Protein AF-A0A3B5LIJ5-F1 (afdb_monomer_lite)

Secondary structure (DSSP, 8-state):
-----B-----SS-------------------S-----TTSTT--TBTTB-SS-EEEEEEEE-S--S-TTT--STTT-PPSSEEEEEEEESSPPP-GGGTTGGGEEEEEE---SS-SS--EEEEEEETTEEEEEEE-SSSS--EEEEEEESEE--SSPPB-------SS-------------------HHHHS-----S-EE----SSS---------------HHHHHHHHHHHHHHHHHHHHHHHHHHHHHHHHHHTT--

Radius of gyration: 29.09 Å; chains: 1; bounding box: 43×43×112 Å

InterPro domains:
  IPR005052 Legume-like lectin [PF03388] (44-184)
  IPR005052 Legume-like lectin [PS51328] (1-183)
  IPR013320 Concanavalin A-like lectin/glucanase domain superfamily [SSF49899] (45-183)
  IPR051136 Intracellular Lectin and Glycoprotein Transporter [PTHR12223] (43-256)

Structure (mmCIF, N/CA/C/O backbone):
data_AF-A0A3B5LIJ5-F1
#
_entry.id   AF-A0A3B5LIJ5-F1
#
loop_
_atom_site.group_PDB
_atom_site.id
_atom_site.type_symbol
_atom_site.label_atom_id
_atom_site.label_alt_id
_atom_site.label_comp_id
_atom_site.label_asym_id
_atom_site.label_entity_id
_atom_site.label_seq_id
_atom_site.pdbx_PDB_ins_code
_atom_site.Cartn_x
_atom_site.Cartn_y
_atom_site.Cartn_z
_atom_site.occupancy
_atom_site.B_iso_or_equiv
_atom_site.auth_seq_id
_atom_site.auth_comp_id
_atom_site.auth_asym_id
_atom_site.auth_atom_id
_atom_site.pdbx_PDB_model_num
ATOM 1 N N . MET A 1 1 ? -17.021 -22.757 3.612 1.00 28.16 1 MET A N 1
ATOM 2 C CA . MET A 1 1 ? -16.094 -21.948 4.428 1.00 28.16 1 MET A CA 1
ATOM 3 C C . MET A 1 1 ? -14.684 -22.399 4.081 1.00 28.16 1 MET A C 1
ATOM 5 O O . MET A 1 1 ? -14.356 -23.516 4.452 1.00 28.16 1 MET A O 1
ATOM 9 N N . PRO A 1 2 ? -13.873 -21.650 3.318 1.00 35.59 2 PRO A N 1
ATOM 10 C CA . PRO A 1 2 ? -12.434 -21.839 3.387 1.00 35.59 2 PRO A CA 1
ATOM 11 C C . PRO A 1 2 ? -11.932 -21.069 4.613 1.00 35.59 2 PRO A C 1
ATOM 13 O O . PRO A 1 2 ? -12.185 -19.871 4.749 1.00 35.59 2 PRO A O 1
ATOM 16 N N . ASP A 1 3 ? -11.304 -21.786 5.538 1.00 35.19 3 ASP A N 1
ATOM 17 C CA . ASP A 1 3 ? -10.774 -21.262 6.794 1.00 35.19 3 ASP A CA 1
ATOM 18 C C . ASP A 1 3 ? -9.769 -20.130 6.536 1.00 35.19 3 ASP A C 1
ATOM 20 O O . ASP A 1 3 ? -8.634 -20.371 6.118 1.00 35.19 3 ASP A O 1
ATOM 24 N N . LEU A 1 4 ? -10.166 -18.879 6.801 1.00 39.69 4 LEU A N 1
ATOM 25 C CA . LEU A 1 4 ? -9.202 -17.791 6.954 1.00 39.69 4 LEU A CA 1
ATOM 26 C C . LEU A 1 4 ? -8.361 -18.093 8.193 1.00 39.69 4 LEU A C 1
ATOM 28 O O . LEU A 1 4 ? -8.839 -18.026 9.327 1.00 39.69 4 LEU A O 1
ATOM 32 N N . LYS A 1 5 ? -7.096 -18.441 7.969 1.00 42.06 5 LYS A N 1
ATOM 33 C CA . LYS A 1 5 ? -6.141 -18.666 9.044 1.00 42.06 5 LYS A CA 1
ATOM 34 C C . LYS A 1 5 ? -5.539 -17.318 9.457 1.00 42.06 5 LYS A C 1
ATOM 36 O O . LYS A 1 5 ? -5.031 -16.560 8.633 1.00 42.06 5 LYS A O 1
ATOM 41 N N . TYR A 1 6 ? -5.584 -17.012 10.750 1.00 40.59 6 TYR A N 1
ATOM 42 C CA . TYR A 1 6 ? -4.950 -15.821 11.318 1.00 40.59 6 TYR A CA 1
ATOM 43 C C . TYR A 1 6 ? -3.539 -16.174 11.780 1.00 40.59 6 TYR A C 1
ATOM 45 O O . TYR A 1 6 ? -3.347 -17.174 12.473 1.00 40.59 6 TYR A O 1
ATOM 53 N N . LYS A 1 7 ? -2.545 -15.352 11.435 1.00 40.00 7 LYS A N 1
ATOM 54 C CA . LYS A 1 7 ? -1.188 -15.496 11.967 1.00 40.00 7 LYS A CA 1
ATOM 55 C C . LYS A 1 7 ? -0.681 -14.124 12.374 1.00 40.00 7 LYS A C 1
ATOM 57 O O . LYS A 1 7 ? -0.483 -13.250 11.537 1.00 40.00 7 LYS A O 1
ATOM 62 N N . TYR A 1 8 ? -0.464 -13.939 13.672 1.00 36.28 8 TYR A N 1
ATOM 63 C CA . TYR A 1 8 ? 0.309 -12.802 14.150 1.00 36.28 8 TYR A CA 1
ATOM 64 C C . TYR A 1 8 ? 1.751 -13.017 13.692 1.00 36.28 8 TYR A C 1
ATOM 66 O O . TYR A 1 8 ? 2.421 -13.947 14.146 1.00 36.28 8 TYR A O 1
ATOM 74 N N . ALA A 1 9 ? 2.212 -12.202 12.744 1.00 40.69 9 ALA A N 1
ATOM 75 C CA . ALA A 1 9 ? 3.616 -12.171 12.380 1.00 40.69 9 ALA A CA 1
ATOM 76 C C . ALA A 1 9 ? 4.373 -11.591 13.579 1.00 40.69 9 ALA A C 1
ATOM 78 O O . ALA A 1 9 ? 4.300 -10.400 13.873 1.00 40.69 9 ALA A O 1
ATOM 79 N N . HIS A 1 10 ? 5.045 -12.457 14.335 1.00 37.38 10 HIS A N 1
ATOM 80 C CA . HIS A 1 10 ? 5.994 -12.000 15.336 1.00 37.38 10 HIS A CA 1
ATOM 81 C C . HIS A 1 10 ? 7.080 -11.201 14.613 1.00 37.38 10 HIS A C 1
ATOM 83 O O . HIS A 1 10 ? 7.741 -11.736 13.725 1.00 37.38 10 HIS A O 1
ATOM 89 N N . SER A 1 11 ? 7.243 -9.931 15.001 1.00 38.03 11 SER A N 1
ATOM 90 C CA . SER A 1 11 ? 8.401 -9.122 14.619 1.00 38.03 11 SER A CA 1
ATOM 91 C C . SER A 1 11 ? 9.663 -9.943 14.853 1.00 38.03 11 SER A C 1
ATOM 93 O O . SER A 1 11 ? 9.813 -10.586 15.902 1.00 38.03 11 SER A O 1
ATOM 95 N N . CYS A 1 12 ? 10.556 -9.951 13.871 1.00 42.72 12 CYS A N 1
ATOM 96 C CA . CYS A 1 12 ? 11.843 -10.598 14.013 1.00 42.72 12 CYS A CA 1
ATOM 97 C C . CYS A 1 12 ? 12.716 -9.780 14.978 1.00 42.72 12 CYS A C 1
ATOM 99 O O . CYS A 1 12 ? 13.496 -8.925 14.576 1.00 42.72 12 CYS A O 1
ATOM 101 N N . GLY A 1 13 ? 12.493 -9.976 16.280 1.00 34.34 13 GLY A N 1
ATOM 102 C CA . GLY A 1 13 ? 13.091 -9.184 17.353 1.00 34.34 13 GLY A CA 1
ATOM 103 C C . GLY A 1 13 ? 12.104 -8.921 18.491 1.00 34.34 13 GLY A C 1
ATOM 104 O O . GLY A 1 13 ? 11.290 -8.006 18.450 1.00 34.34 13 GLY A O 1
ATOM 105 N N . SER A 1 14 ? 12.179 -9.720 19.555 1.00 30.55 14 SER A N 1
ATOM 106 C CA . SER A 1 14 ? 11.336 -9.560 20.744 1.00 30.55 14 SER A CA 1
ATOM 107 C C . SER A 1 14 ? 11.759 -8.348 21.588 1.00 30.55 14 SER A C 1
ATOM 109 O O . SER A 1 14 ? 12.759 -8.414 22.305 1.00 30.55 14 SER A O 1
ATOM 111 N N . ARG A 1 15 ? 10.937 -7.290 21.638 1.00 31.78 15 ARG A N 1
ATOM 112 C CA . ARG A 1 15 ? 10.828 -6.419 22.826 1.00 31.78 15 ARG A CA 1
ATOM 113 C C . ARG A 1 15 ? 9.358 -6.218 23.206 1.00 31.78 15 ARG A C 1
ATOM 115 O O . ARG A 1 15 ? 8.512 -5.940 22.368 1.00 31.78 15 ARG A O 1
ATOM 122 N N . ARG A 1 16 ? 9.067 -6.421 24.498 1.00 27.58 16 ARG A N 1
ATOM 123 C CA . ARG A 1 16 ? 7.728 -6.377 25.119 1.00 27.58 16 ARG A CA 1
ATOM 124 C C . ARG A 1 16 ? 6.997 -5.068 24.802 1.00 27.58 16 ARG A C 1
ATOM 126 O O . ARG A 1 16 ? 7.449 -4.004 25.217 1.00 27.58 16 ARG A O 1
ATOM 133 N N . ILE A 1 17 ? 5.820 -5.192 24.194 1.00 31.44 17 ILE A N 1
ATOM 134 C CA . ILE A 1 17 ? 4.851 -4.112 23.989 1.00 31.44 17 ILE A CA 1
ATOM 135 C C . ILE A 1 17 ? 4.348 -3.639 25.365 1.00 31.44 17 ILE A C 1
ATOM 137 O O . ILE A 1 17 ? 3.747 -4.409 26.119 1.00 31.44 17 ILE A O 1
ATOM 141 N N . LYS A 1 18 ? 4.620 -2.379 25.719 1.00 25.30 18 LYS A N 1
ATOM 142 C CA . LYS A 1 18 ? 3.993 -1.672 26.847 1.00 25.30 18 LYS A CA 1
ATOM 143 C C . LYS A 1 18 ? 3.060 -0.609 26.266 1.00 25.30 18 LYS A C 1
ATOM 145 O O . LYS A 1 18 ? 3.469 0.131 25.384 1.00 25.30 18 LYS A O 1
ATOM 150 N N . LYS A 1 19 ? 1.819 -0.575 26.769 1.00 27.75 19 LYS A N 1
ATOM 151 C CA . LYS A 1 19 ? 0.740 0.365 26.406 1.00 27.75 19 LYS A CA 1
ATOM 152 C C . LYS A 1 19 ? 1.256 1.804 26.235 1.00 27.75 19 LYS A C 1
ATOM 154 O O . LYS A 1 19 ? 1.922 2.266 27.158 1.00 27.75 19 LYS A O 1
ATOM 159 N N . VAL A 1 20 ? 0.844 2.492 25.156 1.00 29.58 20 VAL A N 1
ATOM 160 C CA . VAL A 1 20 ? 0.312 3.883 25.087 1.00 29.58 20 VAL A CA 1
ATOM 161 C C . VAL A 1 20 ? 0.386 4.436 23.637 1.00 29.58 20 VAL A C 1
ATOM 163 O O . VAL A 1 20 ? 1.474 4.598 23.101 1.00 29.58 20 VAL A O 1
ATOM 166 N N . LYS A 1 21 ? -0.806 4.757 23.091 1.00 27.34 21 LYS A N 1
ATOM 167 C CA . LYS A 1 21 ? -1.219 5.611 21.943 1.00 27.34 21 LYS A CA 1
ATOM 168 C C . LYS A 1 21 ? -0.176 5.980 20.858 1.00 27.34 21 LYS A C 1
ATOM 170 O O . LYS A 1 21 ? 0.552 6.950 21.043 1.00 27.34 21 LYS A O 1
ATOM 175 N N . ASN A 1 22 ? -0.226 5.334 19.685 1.00 26.28 22 ASN A N 1
ATOM 176 C CA . ASN A 1 22 ? -0.942 5.742 18.448 1.00 26.28 22 ASN A CA 1
ATOM 177 C C . ASN A 1 22 ? -0.218 5.314 17.139 1.00 26.28 22 ASN A C 1
ATOM 179 O O . ASN A 1 22 ? 0.862 5.805 16.835 1.00 26.28 22 ASN A O 1
ATOM 183 N N . VAL A 1 23 ? -0.970 4.540 16.333 1.00 36.38 23 VAL A N 1
ATOM 184 C CA . VAL A 1 23 ? -0.936 4.243 14.873 1.00 36.38 23 VAL A CA 1
ATOM 185 C C . VAL A 1 23 ? -0.103 3.068 14.338 1.00 36.38 23 VAL A C 1
ATOM 187 O O . VAL A 1 23 ? 0.963 2.735 14.820 1.00 36.38 23 VAL A O 1
ATOM 190 N N . GLN A 1 24 ? -0.726 2.405 13.358 1.00 32.88 24 GLN A N 1
ATOM 191 C CA . GLN A 1 24 ? -0.674 1.028 12.877 1.00 32.88 24 GLN A CA 1
ATOM 192 C C . GLN A 1 24 ? 0.310 0.805 11.726 1.00 32.88 24 GLN A C 1
ATOM 194 O O . GLN A 1 24 ? 0.403 1.627 10.820 1.00 32.88 24 GLN A O 1
ATOM 199 N N . PHE A 1 25 ? 0.890 -0.394 11.667 1.00 40.72 25 PHE A N 1
ATOM 200 C CA . PHE A 1 25 ? 1.284 -1.015 10.403 1.00 40.72 25 PHE A CA 1
ATOM 201 C C . PHE A 1 25 ? 0.554 -2.353 10.262 1.00 40.72 25 PHE A C 1
ATOM 203 O O . PHE A 1 25 ? 0.446 -3.112 11.223 1.00 40.72 25 PHE A O 1
ATOM 210 N N . VAL A 1 26 ? 0.046 -2.640 9.060 1.00 39.88 26 VAL A N 1
ATOM 211 C CA . VAL A 1 26 ? -0.566 -3.921 8.693 1.00 39.88 26 VAL A CA 1
ATOM 212 C C . VAL A 1 26 ? -0.095 -4.297 7.284 1.00 39.88 26 VAL A C 1
ATOM 214 O O . VAL A 1 26 ? -0.741 -3.948 6.301 1.00 39.88 26 VAL A O 1
ATOM 217 N N . SER A 1 27 ? 1.003 -5.049 7.162 1.00 40.94 27 SER A N 1
ATOM 218 C CA . SER A 1 27 ? 1.232 -5.829 5.943 1.00 40.94 27 SER A CA 1
ATOM 219 C C . SER A 1 27 ? 0.224 -6.969 5.971 1.00 40.94 27 SER A C 1
ATOM 221 O O . SER A 1 27 ? 0.461 -7.981 6.631 1.00 40.94 27 SER A O 1
ATOM 223 N N . LEU A 1 28 ? -0.903 -6.815 5.266 1.00 43.38 28 LEU A N 1
ATOM 224 C CA . LEU A 1 28 ? -1.824 -7.918 4.972 1.00 43.38 28 LEU A CA 1
ATOM 225 C C . LEU A 1 28 ? -1.177 -8.887 3.972 1.00 43.38 28 LEU A C 1
ATOM 227 O O . LEU A 1 28 ? -1.745 -9.159 2.920 1.00 43.38 28 LEU A O 1
ATOM 231 N N . SER A 1 29 ? 0.019 -9.390 4.295 1.00 39.75 29 SER A N 1
ATOM 232 C CA . SER A 1 29 ? 0.743 -10.326 3.454 1.00 39.75 29 SER A CA 1
ATOM 233 C C . SER A 1 29 ? -0.018 -11.628 3.415 1.00 39.75 29 SER A C 1
ATOM 235 O O . SER A 1 29 ? -0.038 -12.429 4.351 1.00 39.75 29 SER A O 1
ATOM 237 N N . ALA A 1 30 ? -0.655 -11.796 2.279 1.00 42.00 30 ALA A N 1
ATOM 238 C CA . ALA A 1 30 ? -1.432 -12.938 1.929 1.00 42.00 30 ALA A CA 1
ATOM 239 C C . ALA A 1 30 ? -0.450 -14.064 1.523 1.00 42.00 30 ALA A C 1
ATOM 241 O O . ALA A 1 30 ? -0.300 -14.364 0.351 1.00 42.00 30 ALA A O 1
ATOM 242 N N . ALA A 1 31 ? 0.319 -14.594 2.482 1.00 40.06 31 ALA A N 1
ATOM 243 C CA . ALA A 1 31 ? 1.444 -15.493 2.211 1.00 40.06 31 ALA A CA 1
ATOM 244 C C . ALA A 1 31 ? 1.002 -16.958 2.097 1.00 40.06 31 ALA A C 1
ATOM 246 O O . ALA A 1 31 ? 0.347 -17.482 2.997 1.00 40.06 31 ALA A O 1
ATOM 247 N N . ALA A 1 32 ? 1.393 -17.639 1.017 1.00 33.50 32 ALA A N 1
ATOM 248 C CA . ALA A 1 32 ? 1.237 -19.087 0.890 1.00 33.50 32 ALA A CA 1
ATOM 249 C C . ALA A 1 32 ? 2.230 -19.832 1.809 1.00 33.50 32 ALA A C 1
ATOM 251 O O . ALA A 1 32 ? 3.390 -19.442 1.950 1.00 33.50 32 ALA A O 1
ATOM 252 N N . GLU A 1 33 ? 1.771 -20.908 2.452 1.00 40.28 33 GLU A N 1
ATOM 253 C CA . GLU A 1 33 ? 2.598 -21.810 3.263 1.00 40.28 33 GLU A CA 1
ATOM 254 C C . GLU A 1 33 ? 3.704 -22.456 2.415 1.00 40.28 33 GLU A C 1
ATOM 256 O O . GLU A 1 33 ? 3.410 -23.300 1.580 1.00 40.28 33 GLU A O 1
ATOM 261 N N . ASN A 1 34 ? 4.969 -22.108 2.673 1.00 32.59 34 ASN A N 1
ATOM 262 C CA . ASN A 1 34 ? 6.125 -23.006 2.534 1.00 32.59 34 ASN A CA 1
ATOM 263 C C . ASN A 1 34 ? 7.312 -22.449 3.339 1.00 32.59 34 ASN A C 1
ATOM 265 O O . ASN A 1 34 ? 8.273 -21.911 2.800 1.00 32.59 34 ASN A O 1
ATOM 269 N N . PHE A 1 35 ? 7.237 -22.564 4.669 1.00 43.56 35 PHE A N 1
ATOM 270 C CA . PHE A 1 35 ? 8.284 -22.092 5.581 1.00 43.56 35 PHE A CA 1
ATOM 271 C C . PHE A 1 35 ? 8.973 -23.259 6.286 1.00 43.56 35 PHE A C 1
ATOM 273 O O . PHE A 1 35 ? 8.634 -23.605 7.413 1.00 43.56 35 PHE A O 1
ATOM 280 N N . HIS A 1 36 ? 9.963 -23.849 5.617 1.00 33.91 36 HIS A N 1
ATOM 281 C CA . HIS A 1 36 ? 11.027 -24.626 6.258 1.00 33.91 36 HIS A CA 1
ATOM 282 C C . HIS A 1 36 ? 12.360 -23.915 6.012 1.00 33.91 36 HIS A C 1
ATOM 284 O O . HIS A 1 36 ? 13.196 -24.377 5.243 1.00 33.91 36 HIS A O 1
ATOM 290 N N . LEU A 1 37 ? 12.550 -22.759 6.651 1.00 37.47 37 LEU A N 1
ATOM 291 C CA . LEU A 1 37 ? 13.869 -22.142 6.764 1.00 37.47 37 LEU A CA 1
ATOM 292 C C . LEU A 1 37 ? 14.334 -22.268 8.220 1.00 37.47 37 LEU A C 1
ATOM 294 O O . LEU A 1 37 ? 13.565 -21.949 9.131 1.00 37.47 37 LEU A O 1
ATOM 298 N N . PRO A 1 38 ? 15.551 -22.784 8.468 1.00 31.73 38 PRO A N 1
ATOM 299 C CA . PRO A 1 38 ? 16.037 -23.007 9.819 1.00 31.73 38 PRO A CA 1
ATOM 300 C C . PRO A 1 38 ? 16.130 -21.685 10.588 1.00 31.73 38 PRO A C 1
ATOM 302 O O . PRO A 1 38 ? 16.524 -20.654 10.044 1.00 31.73 38 PRO A O 1
ATOM 305 N N . LEU A 1 39 ? 15.803 -21.762 11.882 1.00 36.03 39 LEU A N 1
ATOM 306 C CA . LEU A 1 39 ? 15.664 -20.679 12.872 1.00 36.03 39 LEU A CA 1
ATOM 307 C C . LEU A 1 39 ? 16.846 -19.680 12.947 1.00 36.03 39 LEU A C 1
ATOM 309 O O . LEU A 1 39 ? 16.738 -18.649 13.600 1.00 36.03 39 LEU A O 1
ATOM 313 N N . TRP A 1 40 ? 17.965 -19.978 12.286 1.00 29.67 40 TRP A N 1
ATOM 314 C CA . TRP A 1 40 ? 19.208 -19.207 12.292 1.00 29.67 40 TRP A CA 1
ATOM 315 C C . TRP A 1 40 ? 19.322 -18.181 11.146 1.00 29.67 40 TRP A C 1
ATOM 317 O O . TRP A 1 40 ? 20.171 -17.300 11.227 1.00 29.67 40 TRP A O 1
ATOM 327 N N . PHE A 1 41 ? 18.469 -18.242 10.111 1.00 35.19 41 PHE A N 1
ATOM 328 C CA . PHE A 1 41 ? 18.517 -17.320 8.955 1.00 35.19 41 PHE A CA 1
ATOM 329 C C . PHE A 1 41 ? 17.515 -16.160 9.001 1.00 35.19 41 PHE A C 1
ATOM 331 O O . PHE A 1 41 ? 17.550 -15.284 8.143 1.00 35.19 41 PHE A O 1
ATOM 338 N N . LEU A 1 42 ? 16.643 -16.098 10.008 1.00 39.72 42 LEU A N 1
ATOM 339 C CA . LEU A 1 42 ? 15.627 -15.044 10.114 1.00 39.72 42 LEU A CA 1
ATOM 340 C C . LEU A 1 42 ? 16.189 -13.682 10.575 1.00 39.72 42 LEU A C 1
ATOM 342 O O . LEU A 1 42 ? 15.425 -12.770 10.849 1.00 39.72 42 LEU A O 1
ATOM 346 N N . ALA A 1 43 ? 17.509 -13.492 10.648 1.00 42.19 43 ALA A N 1
ATOM 347 C CA . ALA A 1 43 ? 18.119 -12.290 11.226 1.00 42.19 43 ALA A CA 1
ATOM 348 C C . ALA A 1 43 ? 17.900 -10.982 10.427 1.00 42.19 43 ALA A C 1
ATOM 350 O O . ALA A 1 43 ? 18.295 -9.917 10.901 1.00 42.19 43 ALA A O 1
ATOM 351 N N . HIS A 1 44 ? 17.281 -11.022 9.242 1.00 55.03 44 HIS A N 1
ATOM 352 C CA . HIS A 1 44 ? 16.976 -9.819 8.464 1.00 55.03 44 HIS A CA 1
ATOM 353 C C . HIS A 1 44 ? 15.570 -9.882 7.857 1.00 55.03 44 HIS A C 1
ATOM 355 O O . HIS A 1 44 ? 15.321 -10.604 6.894 1.00 55.03 44 HIS A O 1
ATOM 361 N N . CYS A 1 45 ? 14.654 -9.091 8.416 1.00 67.81 45 CYS A N 1
ATOM 362 C CA . CYS A 1 45 ? 13.321 -8.840 7.872 1.00 67.81 45 CYS A CA 1
ATOM 363 C C . CYS A 1 45 ? 13.261 -7.387 7.370 1.00 67.81 45 CYS A C 1
ATOM 365 O O . CYS A 1 45 ? 12.803 -6.510 8.107 1.00 67.81 45 CYS A O 1
ATOM 367 N N . PRO A 1 46 ? 13.780 -7.110 6.157 1.00 71.31 46 PRO A N 1
ATOM 368 C CA . PRO A 1 46 ? 14.034 -5.748 5.689 1.00 71.31 46 PRO A CA 1
ATOM 369 C C . PRO A 1 46 ? 12.756 -4.981 5.327 1.00 71.31 46 PRO A C 1
ATOM 371 O O . PRO A 1 46 ? 12.805 -3.771 5.146 1.00 71.31 46 PRO A O 1
ATOM 374 N N . VAL A 1 47 ? 11.607 -5.657 5.225 1.00 72.12 47 VAL A N 1
ATOM 375 C CA . VAL A 1 47 ? 10.344 -5.043 4.799 1.00 72.12 47 VAL A CA 1
ATOM 376 C C . VAL A 1 47 ? 9.435 -4.881 6.006 1.00 72.12 47 VAL A C 1
ATOM 378 O O . VAL A 1 47 ? 8.627 -5.758 6.305 1.00 72.12 47 VAL A O 1
ATOM 381 N N . PHE A 1 48 ? 9.592 -3.780 6.742 1.00 75.00 48 PHE A N 1
ATOM 382 C CA . PHE A 1 48 ? 8.758 -3.459 7.909 1.00 75.00 48 PHE A CA 1
ATOM 383 C C . PHE A 1 48 ? 8.610 -4.616 8.917 1.00 75.00 48 PHE A C 1
ATOM 385 O O . PHE A 1 48 ? 7.527 -4.874 9.451 1.00 75.00 48 PHE A O 1
ATOM 392 N N . GLY A 1 49 ? 9.693 -5.360 9.163 1.00 69.62 49 GLY A N 1
ATOM 393 C CA . GLY A 1 49 ? 9.695 -6.481 10.106 1.00 69.62 49 GLY A CA 1
ATOM 394 C C . GLY A 1 49 ? 9.101 -7.774 9.539 1.00 69.62 49 GLY A C 1
ATOM 395 O O . GLY A 1 49 ? 8.900 -8.723 10.293 1.00 69.62 49 GLY A O 1
ATOM 396 N N . ASN A 1 50 ? 8.863 -7.823 8.226 1.00 73.56 50 ASN A N 1
ATOM 397 C CA . ASN A 1 50 ? 8.522 -9.011 7.452 1.00 73.56 50 ASN A CA 1
ATOM 398 C C . ASN A 1 50 ? 9.634 -9.349 6.433 1.00 73.56 50 ASN A C 1
ATOM 400 O O . ASN A 1 50 ? 10.562 -8.568 6.190 1.00 73.56 50 ASN A O 1
ATOM 404 N N . MET A 1 51 ? 9.563 -10.546 5.855 1.00 76.44 51 MET A N 1
ATOM 405 C CA . MET A 1 51 ? 10.462 -10.982 4.789 1.00 76.44 51 MET A CA 1
ATOM 406 C C . MET A 1 51 ? 10.222 -10.205 3.493 1.00 76.44 51 MET A C 1
ATOM 408 O O . MET A 1 51 ? 9.097 -9.805 3.186 1.00 76.44 51 MET A O 1
ATOM 412 N N . ASN A 1 52 ? 11.289 -10.035 2.716 1.00 80.12 52 ASN A N 1
ATOM 413 C CA . ASN A 1 52 ? 11.165 -9.580 1.337 1.00 80.12 52 ASN A CA 1
ATOM 414 C C . ASN A 1 52 ? 10.670 -10.724 0.437 1.00 80.12 52 ASN A C 1
ATOM 416 O O . ASN A 1 52 ? 10.658 -11.875 0.871 1.00 80.12 52 ASN A O 1
ATOM 420 N N . GLN A 1 53 ? 10.287 -10.416 -0.805 1.00 84.44 53 GLN A N 1
ATOM 421 C CA . GLN A 1 53 ? 9.833 -11.417 -1.781 1.00 84.44 53 GLN A CA 1
ATOM 422 C C . GLN A 1 53 ? 8.654 -12.254 -1.273 1.00 84.44 53 GLN A C 1
ATOM 424 O O . GLN A 1 53 ? 8.586 -13.469 -1.452 1.00 84.44 53 GLN A O 1
ATOM 429 N N . PHE A 1 54 ? 7.705 -11.596 -0.610 1.00 80.81 54 PHE A N 1
ATOM 430 C CA . PHE A 1 54 ? 6.474 -12.250 -0.197 1.00 80.81 54 PHE A CA 1
ATOM 431 C C . PHE A 1 54 ? 5.604 -12.584 -1.419 1.00 80.81 54 PHE A C 1
ATOM 433 O O . PHE A 1 54 ? 5.685 -11.953 -2.476 1.00 80.81 54 PHE A O 1
ATOM 440 N N . VAL A 1 55 ? 4.745 -13.583 -1.257 1.00 81.69 55 VAL A N 1
ATOM 441 C CA . VAL A 1 55 ? 3.631 -13.863 -2.167 1.00 81.69 55 VAL A CA 1
ATOM 442 C C . VAL A 1 55 ? 2.386 -13.286 -1.501 1.00 81.69 55 VAL A C 1
ATOM 444 O O . VAL A 1 55 ? 2.215 -13.503 -0.308 1.00 81.69 55 VAL A O 1
ATOM 447 N N . GLY A 1 56 ? 1.566 -12.512 -2.209 1.00 84.31 56 GLY A N 1
ATOM 448 C CA . GLY A 1 56 ? 0.349 -11.900 -1.672 1.00 84.31 56 GLY A CA 1
ATOM 449 C C . GLY A 1 56 ? 0.286 -10.387 -1.850 1.00 84.31 56 GLY A C 1
ATOM 450 O O . GLY A 1 56 ? 1.026 -9.805 -2.635 1.00 84.31 56 GLY A O 1
ATOM 451 N N . LEU A 1 57 ? -0.616 -9.735 -1.120 1.00 85.94 57 LEU A N 1
ATOM 452 C CA . LEU A 1 57 ? -0.786 -8.282 -1.146 1.00 85.94 57 LEU A CA 1
ATOM 453 C C . LEU A 1 57 ? -0.019 -7.629 0.014 1.00 85.94 57 LEU A C 1
ATOM 455 O O . LEU A 1 57 ? -0.036 -8.132 1.126 1.00 85.94 57 LEU A O 1
ATOM 459 N N . GLY A 1 58 ? 0.653 -6.512 -0.219 1.00 87.06 58 GLY A N 1
ATOM 460 C CA . GLY A 1 58 ? 1.292 -5.697 0.810 1.00 87.06 58 GLY A CA 1
ATOM 461 C C . GLY A 1 58 ? 0.611 -4.340 0.886 1.00 87.06 58 GLY A C 1
ATOM 462 O O . GLY A 1 58 ? 0.408 -3.703 -0.143 1.00 87.06 58 GLY A O 1
ATOM 463 N N . LEU A 1 59 ? 0.263 -3.903 2.096 1.00 88.75 59 LEU A N 1
ATOM 464 C CA . LEU A 1 59 ? -0.093 -2.516 2.370 1.00 88.75 59 LEU A CA 1
ATOM 465 C C . LEU A 1 59 ? 0.983 -1.932 3.273 1.00 88.75 59 LEU A C 1
ATOM 467 O O . LEU A 1 59 ? 1.303 -2.516 4.311 1.00 88.75 59 LEU A O 1
ATOM 471 N N . PHE A 1 60 ? 1.540 -0.801 2.866 1.00 89.12 60 PHE A N 1
ATOM 472 C CA . PHE A 1 60 ? 2.620 -0.136 3.576 1.00 89.12 60 PHE A CA 1
ATOM 473 C C . PHE A 1 60 ? 2.155 1.239 4.017 1.00 89.12 60 PHE A C 1
ATOM 475 O O . PHE A 1 60 ? 1.573 1.976 3.232 1.00 89.12 60 PHE A O 1
ATOM 482 N N . VAL A 1 61 ? 2.396 1.567 5.282 1.00 89.31 61 VAL A N 1
ATOM 483 C CA . VAL A 1 61 ? 2.235 2.918 5.822 1.00 89.31 61 VAL A CA 1
ATOM 484 C C . VAL A 1 61 ? 3.638 3.399 6.132 1.00 89.31 61 VAL A C 1
ATOM 486 O O . VAL A 1 61 ? 4.203 3.033 7.160 1.00 89.31 61 VAL A O 1
ATOM 489 N N . ASP A 1 62 ? 4.209 4.155 5.209 1.00 88.38 62 ASP A N 1
ATOM 490 C CA . ASP A 1 62 ? 5.564 4.659 5.321 1.00 88.38 62 ASP A CA 1
ATOM 491 C C . ASP A 1 62 ? 5.557 6.059 5.932 1.00 88.38 62 ASP A C 1
ATOM 493 O O . ASP A 1 62 ? 4.883 6.971 5.451 1.00 88.38 62 ASP A O 1
ATOM 497 N N . THR A 1 63 ? 6.269 6.238 7.036 1.00 84.75 63 THR A N 1
ATOM 498 C CA . THR A 1 63 ? 6.318 7.503 7.775 1.00 84.75 63 THR A CA 1
ATOM 499 C C . THR A 1 63 ? 7.594 8.287 7.509 1.00 84.75 63 THR A C 1
ATOM 501 O O . THR A 1 63 ? 7.664 9.455 7.907 1.00 84.75 63 THR A O 1
ATOM 504 N N . TYR A 1 64 ? 8.578 7.688 6.836 1.00 83.19 64 TYR A N 1
ATOM 505 C CA . TYR A 1 64 ? 9.893 8.275 6.653 1.00 83.19 64 TYR A CA 1
ATOM 506 C C . TYR A 1 64 ? 10.294 8.265 5.175 1.00 83.19 64 TYR A C 1
ATOM 508 O O . TYR A 1 64 ? 10.296 7.210 4.566 1.00 83.19 64 TYR A O 1
ATOM 516 N N . PRO A 1 65 ? 10.651 9.417 4.583 1.00 84.69 65 PRO A N 1
ATOM 517 C CA . PRO A 1 65 ? 11.184 9.435 3.229 1.00 84.69 65 PRO A CA 1
ATOM 518 C C . PRO A 1 65 ? 12.623 8.908 3.231 1.00 84.69 65 PRO A C 1
ATOM 520 O O . PRO A 1 65 ? 13.527 9.616 3.683 1.00 84.69 65 PRO A O 1
ATOM 523 N N . ASN A 1 66 ? 12.843 7.698 2.719 1.00 81.19 66 ASN A N 1
ATOM 524 C CA . ASN A 1 66 ? 14.185 7.155 2.519 1.00 81.19 66 ASN A CA 1
ATOM 525 C C . ASN A 1 66 ? 14.827 7.673 1.224 1.00 81.19 66 ASN A C 1
ATOM 527 O O . ASN A 1 66 ? 16.043 7.867 1.185 1.00 81.19 66 ASN A O 1
ATOM 531 N N . ALA A 1 67 ? 14.033 7.939 0.182 1.00 77.25 67 ALA A N 1
ATOM 532 C CA . ALA A 1 67 ? 14.564 8.420 -1.086 1.00 77.25 67 ALA A CA 1
ATOM 533 C C . ALA A 1 67 ? 15.127 9.851 -0.983 1.00 77.25 67 ALA A C 1
ATOM 535 O O . ALA A 1 67 ? 14.449 10.794 -0.556 1.00 77.25 67 ALA A O 1
ATOM 536 N N . ASP A 1 68 ? 16.357 10.046 -1.467 1.00 65.69 68 ASP A N 1
ATOM 537 C CA . ASP A 1 68 ? 16.939 11.378 -1.611 1.00 65.69 68 ASP A CA 1
ATOM 538 C C . ASP A 1 68 ? 16.108 12.232 -2.582 1.00 65.69 68 ASP A C 1
ATOM 540 O O . ASP A 1 68 ? 15.904 11.887 -3.751 1.00 65.69 68 ASP A O 1
ATOM 544 N N . LYS A 1 69 ? 15.711 13.431 -2.131 1.00 60.69 69 LYS A N 1
ATOM 545 C CA . LYS A 1 69 ? 14.958 14.424 -2.930 1.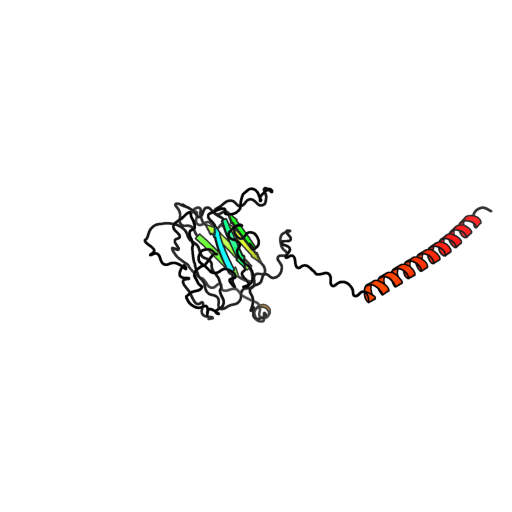00 60.69 69 LYS A CA 1
ATOM 546 C C . LYS A 1 69 ? 15.667 14.856 -4.224 1.00 60.69 69 LYS A C 1
ATOM 548 O O . LYS A 1 69 ? 15.090 15.584 -5.026 1.00 60.69 69 LYS A O 1
ATOM 553 N N . THR A 1 70 ? 16.923 14.459 -4.417 1.00 51.50 70 THR A N 1
ATOM 554 C CA . THR A 1 70 ? 17.751 14.780 -5.585 1.00 51.50 70 THR A CA 1
ATOM 555 C C . THR A 1 70 ? 17.328 14.012 -6.839 1.00 51.50 70 THR A C 1
ATOM 557 O O . THR A 1 70 ? 17.522 14.523 -7.941 1.00 51.50 70 THR A O 1
ATOM 560 N N . HIS A 1 71 ? 16.710 12.833 -6.699 1.00 51.16 71 HIS A N 1
ATOM 561 C CA . HIS A 1 71 ? 16.218 12.044 -7.835 1.00 51.16 71 HIS A CA 1
ATOM 562 C C . HIS A 1 71 ? 14.789 12.416 -8.274 1.00 51.16 71 HIS A C 1
ATOM 564 O O . HIS A 1 71 ? 14.436 12.204 -9.437 1.00 51.16 71 HIS A O 1
ATOM 570 N N . ASP A 1 72 ? 14.004 13.066 -7.410 1.00 53.22 72 ASP A N 1
ATOM 571 C CA . ASP A 1 72 ? 12.655 13.568 -7.711 1.00 53.22 72 ASP A CA 1
ATOM 572 C C . ASP A 1 72 ? 12.699 14.974 -8.336 1.00 53.22 72 ASP A C 1
ATOM 574 O O . ASP A 1 72 ? 12.198 15.969 -7.818 1.00 53.22 72 ASP A O 1
ATOM 578 N N . THR A 1 73 ? 13.314 15.069 -9.514 1.00 48.28 73 THR A N 1
ATOM 579 C CA . THR A 1 73 ? 13.434 16.328 -10.277 1.00 48.28 73 THR A CA 1
ATOM 580 C C . THR A 1 73 ? 12.147 16.738 -11.007 1.00 48.28 73 THR A C 1
ATOM 582 O O . THR A 1 73 ? 12.107 17.800 -11.630 1.00 48.28 73 THR A O 1
ATOM 585 N N . ARG A 1 74 ? 11.074 15.931 -10.933 1.00 53.12 74 ARG A N 1
ATOM 586 C CA . ARG A 1 74 ? 9.762 16.257 -11.516 1.00 53.12 74 ARG A CA 1
ATOM 587 C C . ARG A 1 74 ? 8.696 16.439 -10.426 1.00 53.12 74 ARG A C 1
ATOM 589 O O . ARG A 1 74 ? 8.500 15.529 -9.623 1.00 53.12 74 ARG A O 1
ATOM 596 N N . PRO A 1 75 ? 7.928 17.546 -10.442 1.00 51.53 75 PRO A N 1
ATOM 597 C CA . PRO A 1 75 ? 6.929 17.853 -9.413 1.00 51.53 75 PRO A CA 1
ATOM 598 C C . PRO A 1 75 ? 5.775 16.837 -9.322 1.00 51.53 75 PRO A C 1
ATOM 600 O O . PRO A 1 75 ? 5.094 16.799 -8.306 1.00 51.53 75 PRO A O 1
ATOM 603 N N . SER A 1 76 ? 5.568 15.991 -10.338 1.00 51.03 76 SER A N 1
ATOM 604 C CA . SER A 1 76 ? 4.560 14.919 -10.332 1.00 51.03 76 SER A CA 1
ATOM 605 C C . SER A 1 76 ? 4.961 13.671 -9.537 1.00 51.03 76 SER A C 1
ATOM 607 O O . SER A 1 76 ? 4.112 12.815 -9.311 1.00 51.03 76 SER A O 1
ATOM 609 N N . ASN A 1 77 ? 6.235 13.533 -9.145 1.00 58.50 77 ASN A N 1
ATOM 610 C CA . ASN A 1 77 ? 6.747 12.306 -8.526 1.00 58.50 77 ASN A CA 1
ATOM 611 C C . ASN A 1 77 ? 7.058 12.439 -7.031 1.00 58.50 77 ASN A C 1
ATOM 613 O O . ASN A 1 77 ? 7.236 11.405 -6.389 1.00 58.50 77 ASN A O 1
ATOM 617 N N . MET A 1 78 ? 7.035 13.662 -6.491 1.00 67.31 78 MET A N 1
ATOM 618 C CA . MET A 1 78 ? 7.323 13.955 -5.088 1.00 67.31 78 MET A CA 1
ATOM 619 C C . MET A 1 78 ? 6.214 13.405 -4.181 1.00 67.31 78 MET A C 1
ATOM 621 O O . MET A 1 78 ? 5.095 13.926 -4.157 1.00 67.31 78 MET A O 1
ATOM 625 N N . ARG A 1 79 ? 6.529 12.373 -3.395 1.00 80.69 79 ARG A N 1
ATOM 626 C CA . ARG A 1 79 ? 5.638 11.881 -2.335 1.00 80.69 79 ARG A CA 1
ATOM 627 C C . ARG A 1 79 ? 5.735 12.770 -1.101 1.00 80.69 79 ARG A C 1
ATOM 629 O O . ARG A 1 79 ? 6.808 13.236 -0.726 1.00 80.69 79 ARG A O 1
ATOM 636 N N . THR A 1 80 ? 4.596 12.992 -0.453 1.00 88.56 80 THR A N 1
ATOM 637 C CA . THR A 1 80 ? 4.556 13.608 0.876 1.00 88.56 80 THR A CA 1
ATOM 638 C C . THR A 1 80 ? 4.319 12.506 1.894 1.00 88.56 80 THR A C 1
ATOM 640 O O . THR A 1 80 ? 3.402 11.710 1.729 1.00 88.56 80 THR A O 1
ATOM 643 N N . PHE A 1 81 ? 5.154 12.457 2.927 1.00 86.75 81 PHE A N 1
ATOM 644 C CA . PHE A 1 81 ? 5.061 11.457 3.984 1.00 86.75 81 PHE A CA 1
ATOM 645 C C . PHE A 1 81 ? 4.283 12.021 5.184 1.00 86.75 81 PHE A C 1
ATOM 647 O O . PHE A 1 81 ? 4.413 13.217 5.471 1.00 86.75 81 PHE A O 1
ATOM 654 N N . PRO A 1 82 ? 3.502 11.195 5.905 1.00 90.25 82 PRO A N 1
ATOM 655 C CA . PRO A 1 82 ? 3.374 9.745 5.730 1.00 90.25 82 PRO A CA 1
ATOM 656 C C . PRO A 1 82 ? 2.581 9.331 4.480 1.00 90.25 82 PRO A C 1
ATOM 658 O O . PRO A 1 82 ? 1.635 10.008 4.072 1.00 90.25 82 PRO A O 1
ATOM 661 N N . TYR A 1 83 ? 2.984 8.219 3.871 1.00 90.12 83 TYR A N 1
ATOM 662 C CA . TYR A 1 83 ? 2.463 7.723 2.604 1.00 90.12 83 TYR A CA 1
ATOM 663 C C . TYR A 1 83 ? 1.961 6.289 2.754 1.00 90.12 83 TYR A C 1
ATOM 665 O O . TYR A 1 83 ? 2.661 5.426 3.277 1.00 90.12 83 TYR A O 1
ATOM 673 N N . VAL A 1 84 ? 0.737 6.029 2.303 1.00 90.81 84 VAL A N 1
ATOM 674 C CA . VAL A 1 84 ? 0.147 4.692 2.304 1.00 90.81 84 VAL A CA 1
ATOM 675 C C . VAL A 1 84 ? 0.192 4.142 0.889 1.00 90.81 84 VAL A C 1
ATOM 677 O O . VAL A 1 84 ? -0.362 4.763 -0.014 1.00 90.81 84 VAL A O 1
ATOM 680 N N . SER A 1 85 ? 0.815 2.985 0.692 1.00 90.31 85 SER A N 1
ATOM 681 C CA . SER A 1 85 ? 0.960 2.346 -0.615 1.00 90.31 85 SER A CA 1
ATOM 682 C C . SER A 1 85 ? 0.529 0.884 -0.610 1.00 90.31 85 SER A C 1
ATOM 684 O O . SER A 1 85 ? 0.430 0.229 0.431 1.00 90.31 85 SER A O 1
ATOM 686 N N . VAL A 1 86 ? 0.251 0.377 -1.807 1.00 90.81 86 VAL A N 1
ATOM 687 C CA . VAL A 1 86 ? -0.109 -1.015 -2.064 1.00 90.81 86 VAL A CA 1
ATOM 688 C C . VAL A 1 86 ? 0.909 -1.628 -3.019 1.00 90.81 86 VAL A C 1
ATOM 690 O O . VAL A 1 86 ? 1.224 -1.045 -4.053 1.00 90.81 86 VAL A O 1
ATOM 693 N N . MET A 1 87 ? 1.377 -2.832 -2.706 1.00 87.94 87 MET A N 1
ATOM 694 C CA . MET A 1 87 ? 2.277 -3.630 -3.541 1.00 87.94 87 MET A CA 1
ATOM 695 C C . MET A 1 87 ? 1.716 -5.035 -3.701 1.00 87.94 87 MET A C 1
ATOM 697 O O . MET A 1 87 ? 1.166 -5.604 -2.760 1.00 87.94 87 MET A O 1
ATOM 701 N N . LEU A 1 88 ? 1.909 -5.632 -4.870 1.00 89.19 88 LEU A N 1
ATOM 702 C CA . LEU A 1 88 ? 1.666 -7.055 -5.073 1.00 89.19 88 LEU A CA 1
ATOM 703 C C . LEU A 1 88 ? 2.995 -7.804 -5.070 1.00 89.19 88 LEU A C 1
ATOM 705 O O . LEU A 1 88 ? 3.909 -7.463 -5.812 1.00 89.19 88 LEU A O 1
ATOM 709 N N . GLY A 1 89 ? 3.091 -8.828 -4.233 1.00 85.25 89 GLY A N 1
ATOM 710 C CA . GLY A 1 89 ? 4.211 -9.751 -4.187 1.00 85.25 89 GLY A CA 1
ATOM 711 C C . GLY A 1 89 ? 3.846 -11.064 -4.869 1.00 85.25 89 GLY A C 1
ATOM 712 O O . GLY A 1 89 ? 2.829 -11.680 -4.558 1.00 85.25 89 GLY A O 1
ATOM 713 N N . ASN A 1 90 ? 4.678 -11.514 -5.798 1.00 83.06 90 ASN A N 1
ATOM 714 C CA . ASN A 1 90 ? 4.552 -12.800 -6.491 1.00 83.06 90 ASN A CA 1
ATOM 715 C C . ASN A 1 90 ? 5.660 -13.793 -6.084 1.00 83.06 90 ASN A C 1
ATOM 717 O O . ASN A 1 90 ? 5.827 -14.820 -6.735 1.00 83.06 90 ASN A O 1
ATOM 721 N N . GLY A 1 91 ? 6.442 -13.481 -5.044 1.00 83.00 91 GLY A N 1
ATOM 722 C CA . GLY A 1 91 ? 7.598 -14.276 -4.619 1.00 83.00 91 GLY A CA 1
ATOM 723 C C . GLY A 1 91 ? 8.924 -13.919 -5.298 1.00 83.00 91 GLY A C 1
ATOM 724 O O . GLY A 1 91 ? 9.965 -14.407 -4.871 1.00 83.00 91 GLY A O 1
ATOM 725 N N . THR A 1 92 ? 8.925 -13.065 -6.326 1.00 83.44 92 THR A N 1
ATOM 726 C CA . THR A 1 92 ? 10.159 -12.618 -6.998 1.00 83.44 92 THR A CA 1
ATOM 727 C C . THR A 1 92 ? 10.442 -11.139 -6.759 1.00 83.44 92 THR A C 1
ATOM 729 O O . THR A 1 92 ? 11.604 -10.751 -6.637 1.00 83.44 92 THR A O 1
ATOM 732 N N . LEU A 1 93 ? 9.390 -10.319 -6.669 1.00 85.38 93 LEU A N 1
ATOM 733 C CA . LEU A 1 93 ? 9.492 -8.873 -6.483 1.00 85.38 93 LEU A CA 1
ATOM 734 C C . LEU A 1 93 ? 10.057 -8.507 -5.109 1.00 85.38 93 LEU A C 1
ATOM 736 O O . LEU A 1 93 ? 9.586 -8.981 -4.075 1.00 85.38 93 LEU A O 1
ATOM 740 N N . THR A 1 94 ? 11.040 -7.611 -5.103 1.00 87.19 94 THR A N 1
ATOM 741 C CA . THR A 1 94 ? 11.645 -7.081 -3.882 1.00 87.19 94 THR A CA 1
ATOM 742 C C . THR A 1 94 ? 11.097 -5.696 -3.566 1.00 87.19 94 THR A C 1
ATOM 744 O O . THR A 1 94 ? 11.050 -4.828 -4.437 1.00 87.19 94 THR A O 1
ATOM 747 N N . TYR A 1 95 ? 10.726 -5.465 -2.310 1.00 83.94 95 TYR A N 1
ATOM 748 C CA . TYR A 1 95 ? 10.516 -4.121 -1.786 1.00 83.94 95 TYR A CA 1
ATOM 749 C C . TYR A 1 95 ? 11.879 -3.447 -1.608 1.00 83.94 95 TYR A C 1
ATOM 751 O O . TYR A 1 95 ? 12.745 -3.985 -0.909 1.00 83.94 95 TYR A O 1
ATOM 759 N N . ASP A 1 96 ? 12.062 -2.303 -2.262 1.00 87.38 96 ASP A N 1
ATOM 760 C CA . ASP A 1 96 ? 13.257 -1.465 -2.169 1.00 87.38 96 ASP A CA 1
ATOM 761 C C . ASP A 1 96 ? 13.051 -0.419 -1.066 1.00 87.38 96 ASP A C 1
ATOM 763 O O . ASP A 1 96 ? 12.305 0.543 -1.253 1.00 87.38 96 ASP A O 1
ATOM 767 N N . HIS A 1 97 ? 13.669 -0.636 0.099 1.00 82.56 97 HIS A N 1
ATOM 768 C CA . HIS A 1 97 ? 13.536 0.267 1.244 1.00 82.56 97 HIS A CA 1
ATOM 769 C C . HIS A 1 97 ? 14.185 1.631 0.990 1.00 82.56 97 HIS A C 1
ATOM 771 O O . HIS A 1 97 ? 13.633 2.639 1.413 1.00 82.56 97 HIS A O 1
ATOM 777 N N . ASP A 1 98 ? 15.285 1.686 0.237 1.00 84.38 98 ASP A N 1
ATOM 778 C CA . ASP A 1 98 ? 16.008 2.936 -0.033 1.00 84.38 98 ASP A CA 1
ATOM 779 C C . ASP A 1 98 ? 15.223 3.865 -0.974 1.00 84.38 98 ASP A C 1
ATOM 781 O O . ASP A 1 98 ? 15.526 5.052 -1.102 1.00 84.38 98 ASP A O 1
ATOM 785 N N . ARG A 1 99 ? 14.203 3.323 -1.652 1.00 84.38 99 ARG A N 1
ATOM 786 C CA . ARG A 1 99 ? 13.325 4.044 -2.582 1.00 84.38 99 ARG A CA 1
ATOM 787 C C . ARG A 1 99 ? 11.848 3.956 -2.211 1.00 84.38 99 ARG A C 1
ATOM 789 O O . ARG A 1 99 ? 10.997 4.088 -3.096 1.00 84.38 99 ARG A O 1
ATOM 796 N N . ASP A 1 100 ? 11.533 3.685 -0.946 1.00 84.38 100 ASP A N 1
ATOM 797 C CA . ASP A 1 100 ? 10.159 3.662 -0.422 1.00 84.38 100 ASP A CA 1
ATOM 798 C C . ASP A 1 100 ? 9.208 2.761 -1.252 1.00 84.38 100 ASP A C 1
ATOM 800 O O . ASP A 1 100 ? 8.058 3.111 -1.542 1.00 84.38 100 ASP A O 1
ATOM 804 N N . GLY A 1 101 ? 9.724 1.638 -1.772 1.00 85.56 101 GLY A N 1
ATOM 805 C CA . GLY A 1 101 ? 8.978 0.687 -2.604 1.00 85.56 101 GLY A CA 1
ATOM 806 C C . GLY A 1 101 ? 8.445 1.249 -3.926 1.00 85.56 101 GLY A C 1
ATOM 807 O O . GLY A 1 101 ? 7.525 0.678 -4.511 1.00 85.56 101 GLY A O 1
ATOM 808 N N . ARG A 1 102 ? 8.971 2.378 -4.421 1.00 85.81 102 ARG A N 1
ATOM 809 C CA . ARG A 1 102 ? 8.367 3.103 -5.553 1.00 85.81 102 ARG A CA 1
ATOM 810 C C . ARG A 1 102 ? 8.299 2.314 -6.856 1.00 85.81 102 ARG A C 1
ATOM 812 O O . ARG A 1 102 ? 7.381 2.525 -7.640 1.00 85.81 102 ARG A O 1
ATOM 819 N N . THR A 1 103 ? 9.251 1.422 -7.095 1.00 86.31 103 THR A N 1
ATOM 820 C CA . THR A 1 103 ? 9.326 0.624 -8.328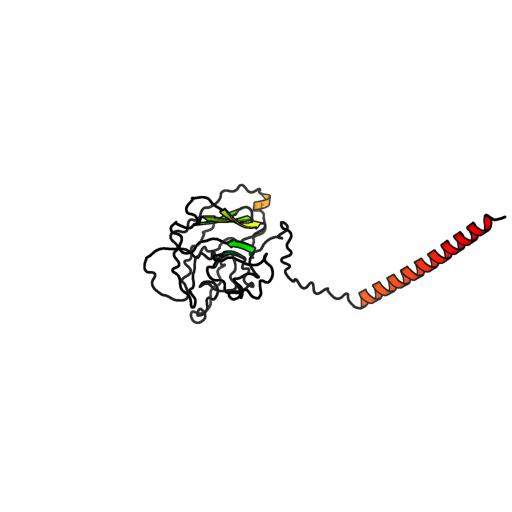 1.00 86.31 103 THR A CA 1
ATOM 821 C C . THR A 1 103 ? 8.264 -0.471 -8.408 1.00 86.31 103 THR A C 1
ATOM 823 O O . THR A 1 103 ? 7.968 -0.938 -9.503 1.00 86.31 103 THR A O 1
ATOM 826 N N . THR A 1 104 ? 7.694 -0.883 -7.274 1.00 88.38 104 THR A N 1
ATOM 827 C CA . THR A 1 104 ? 6.754 -2.011 -7.168 1.00 88.38 104 THR A CA 1
ATOM 828 C C . THR A 1 104 ? 5.388 -1.602 -6.613 1.00 88.38 104 THR A C 1
ATOM 830 O O . THR A 1 104 ? 4.553 -2.450 -6.296 1.00 88.38 104 THR A O 1
ATOM 833 N N . GLU A 1 105 ? 5.132 -0.298 -6.520 1.00 89.56 105 GLU A N 1
ATOM 834 C CA . GLU A 1 105 ? 3.853 0.253 -6.088 1.00 89.56 105 GLU A CA 1
ATOM 835 C C . GLU A 1 105 ? 2.772 0.118 -7.168 1.00 89.56 105 GLU A C 1
ATOM 837 O O . GLU A 1 105 ? 2.971 0.493 -8.321 1.00 89.56 105 GLU A O 1
ATOM 842 N N . LEU A 1 106 ? 1.591 -0.347 -6.758 1.00 91.00 106 LEU A N 1
ATOM 843 C CA . LEU A 1 106 ? 0.379 -0.368 -7.580 1.00 91.00 106 LEU A CA 1
ATOM 844 C C . LEU A 1 106 ? -0.481 0.891 -7.415 1.00 91.00 106 LEU A C 1
ATOM 846 O O . LEU A 1 106 ? -1.270 1.221 -8.296 1.00 91.00 106 LEU A O 1
ATOM 850 N N . GLY A 1 107 ? -0.358 1.576 -6.280 1.00 91.38 107 GLY A N 1
ATOM 851 C CA . GLY A 1 107 ? -1.054 2.824 -5.984 1.00 91.38 107 GLY A CA 1
ATOM 852 C C . GLY A 1 107 ? -0.921 3.211 -4.514 1.00 91.38 107 GLY A C 1
ATOM 853 O O . GLY A 1 107 ? -0.563 2.381 -3.675 1.00 91.38 107 GLY A O 1
ATOM 854 N N . GLY A 1 108 ? -1.221 4.469 -4.199 1.00 92.38 108 GLY A N 1
ATOM 855 C CA . GLY A 1 108 ? -1.102 4.991 -2.844 1.00 92.38 108 GLY A CA 1
ATOM 856 C C . GLY A 1 108 ? -1.506 6.454 -2.707 1.00 92.38 108 GLY A C 1
ATOM 857 O O . GLY A 1 108 ? -1.752 7.151 -3.694 1.00 92.38 108 GLY A O 1
ATOM 858 N N . CYS A 1 109 ? -1.530 6.937 -1.468 1.00 93.44 109 CYS A N 1
ATOM 859 C CA . CYS A 1 109 ? -1.867 8.314 -1.135 1.00 93.44 109 CYS A CA 1
ATOM 860 C C . CYS A 1 109 ? -1.085 8.827 0.078 1.00 93.44 109 CYS A C 1
ATOM 862 O O . CYS A 1 109 ? -0.660 8.068 0.949 1.00 93.44 109 CYS A O 1
ATOM 864 N N . THR A 1 110 ? -0.958 10.148 0.175 1.00 92.88 110 THR A N 1
ATOM 865 C CA . THR A 1 110 ? -0.498 10.808 1.400 1.00 92.88 110 THR A CA 1
ATOM 866 C C . THR A 1 110 ? -1.602 10.759 2.452 1.00 92.88 110 THR A C 1
ATOM 868 O O . THR A 1 110 ? -2.717 11.216 2.197 1.00 92.88 110 THR A O 1
ATOM 871 N N . ALA A 1 111 ? -1.289 10.277 3.654 1.00 90.31 111 ALA A N 1
ATOM 872 C CA . ALA A 1 111 ? -2.221 10.269 4.777 1.00 90.31 111 ALA A CA 1
ATOM 873 C C . ALA A 1 111 ? -1.489 10.622 6.074 1.00 90.31 111 ALA A C 1
ATOM 875 O O . ALA A 1 111 ? -0.493 9.999 6.423 1.00 90.31 111 ALA A O 1
ATOM 876 N N . MET A 1 112 ? -2.003 11.602 6.821 1.00 89.00 112 MET A N 1
ATOM 877 C CA . MET A 1 112 ? -1.409 12.054 8.086 1.00 89.00 112 MET A CA 1
ATOM 878 C C . MET A 1 112 ? -1.713 11.075 9.225 1.00 89.00 112 MET A C 1
ATOM 880 O O . MET A 1 112 ? -2.463 11.363 10.151 1.00 89.00 112 MET A O 1
ATOM 884 N N . THR A 1 113 ? -1.128 9.886 9.133 1.00 82.75 113 THR A N 1
ATOM 885 C CA . THR A 1 113 ? -1.305 8.780 10.078 1.00 82.75 113 THR A CA 1
ATOM 886 C C . THR A 1 113 ? -0.495 8.975 11.361 1.00 82.75 113 THR A C 1
ATOM 888 O O . THR A 1 113 ? -0.779 8.349 12.373 1.00 82.75 113 THR A O 1
ATOM 891 N N . ARG A 1 114 ? 0.494 9.871 11.376 1.00 84.38 114 ARG A N 1
ATOM 892 C CA . ARG A 1 114 ? 1.365 10.094 12.537 1.00 84.38 114 ARG A CA 1
ATOM 893 C C . ARG A 1 114 ? 0.820 11.180 13.465 1.00 84.38 114 ARG A C 1
ATOM 895 O O . ARG A 1 114 ? 0.404 12.236 12.999 1.00 84.38 114 ARG A O 1
ATOM 902 N N . ASN A 1 115 ? 0.901 10.952 14.780 1.00 82.62 115 ASN A N 1
ATOM 903 C CA . ASN A 1 115 ? 0.541 11.920 15.831 1.00 82.62 115 ASN A CA 1
ATOM 904 C C . ASN A 1 115 ? -0.868 12.527 15.693 1.00 82.62 115 ASN A C 1
ATOM 906 O O . ASN A 1 115 ? -1.111 13.641 16.162 1.00 82.62 115 ASN A O 1
ATOM 910 N N . SER A 1 116 ? -1.805 11.802 15.073 1.00 83.31 116 SER A N 1
ATOM 911 C CA . SER A 1 116 ? -3.201 12.230 15.049 1.00 83.31 116 SER A CA 1
ATOM 912 C C . SER A 1 116 ? -3.776 12.189 16.465 1.00 83.31 116 SER A C 1
ATOM 914 O O . SER A 1 116 ? -3.502 11.273 17.247 1.00 83.31 116 SER A O 1
ATOM 916 N N . ILE A 1 117 ? -4.568 13.206 16.801 1.00 85.44 117 ILE A N 1
ATOM 917 C CA . ILE A 1 117 ? -5.351 13.251 18.044 1.00 85.44 117 ILE A CA 1
ATOM 918 C C . ILE A 1 117 ? -6.621 12.394 17.950 1.00 85.44 117 ILE A C 1
ATOM 920 O O . ILE A 1 117 ? -7.268 12.150 18.968 1.00 85.44 117 ILE A O 1
ATOM 924 N N . TYR A 1 118 ? -6.961 11.953 16.740 1.00 87.44 118 TYR A N 1
ATOM 925 C CA . TYR A 1 118 ? -8.099 11.102 16.433 1.00 87.44 118 TYR A CA 1
ATOM 926 C C . TYR A 1 118 ? -7.641 9.670 16.159 1.00 87.44 118 TYR A C 1
ATOM 928 O O . TYR A 1 118 ? -6.481 9.424 15.817 1.00 87.44 118 TYR A O 1
ATOM 936 N N . ASP A 1 119 ? -8.572 8.727 16.283 1.00 87.31 119 ASP A N 1
ATOM 937 C CA . ASP A 1 119 ? -8.342 7.363 15.825 1.00 87.31 119 ASP A CA 1
ATOM 938 C C . ASP A 1 119 ? -8.214 7.364 14.296 1.00 87.31 119 ASP A C 1
ATOM 940 O O . ASP A 1 119 ? -8.987 8.021 13.597 1.00 87.31 119 ASP A O 1
ATOM 944 N N . THR A 1 120 ? -7.217 6.642 13.787 1.00 87.94 120 THR A N 1
ATOM 945 C CA . THR A 1 120 ? -6.974 6.502 12.350 1.00 87.94 120 THR A CA 1
ATOM 946 C C . THR A 1 120 ? -7.428 5.127 11.890 1.00 87.94 120 THR A C 1
ATOM 948 O O . THR A 1 120 ? -7.234 4.128 12.588 1.00 87.94 120 THR A O 1
ATOM 951 N N . PHE A 1 121 ? -8.042 5.069 10.714 1.00 89.31 121 PHE A N 1
ATOM 952 C CA . PHE A 1 121 ? -8.592 3.843 10.164 1.00 89.31 121 PHE A CA 1
ATOM 953 C C . PHE A 1 121 ? -8.150 3.643 8.720 1.00 89.31 121 PHE A C 1
ATOM 955 O O . PHE A 1 121 ? -8.158 4.569 7.908 1.00 89.31 121 PHE A O 1
ATOM 962 N N . LEU A 1 122 ? -7.819 2.395 8.398 1.00 90.56 122 LEU A N 1
ATOM 963 C CA . LEU A 1 122 ? -7.605 1.918 7.039 1.00 90.56 122 LEU A CA 1
ATOM 964 C C . LEU A 1 122 ? -8.704 0.913 6.706 1.00 90.56 122 LEU A C 1
ATOM 966 O O . LEU A 1 122 ? -8.947 -0.028 7.467 1.00 90.56 122 LEU A O 1
ATOM 970 N N . LEU A 1 123 ? -9.355 1.102 5.564 1.00 91.19 123 LEU A N 1
ATOM 971 C CA . LEU A 1 123 ? -10.371 0.197 5.051 1.00 91.19 123 LEU A CA 1
ATOM 972 C C . LEU A 1 123 ? -9.888 -0.391 3.732 1.00 91.19 123 LEU A C 1
ATOM 974 O O . LEU A 1 123 ? -9.708 0.318 2.745 1.00 91.19 123 LEU A O 1
ATOM 978 N N . VAL A 1 124 ? -9.705 -1.707 3.732 1.00 91.00 124 VAL A N 1
ATOM 979 C CA . VAL A 1 124 ? -9.316 -2.478 2.553 1.00 91.00 124 VAL A CA 1
ATOM 980 C C . VAL A 1 124 ? -10.516 -3.288 2.104 1.00 91.00 124 VAL A C 1
ATOM 982 O O . VAL A 1 124 ? -11.044 -4.104 2.860 1.00 91.00 124 VAL A O 1
ATOM 985 N N . ARG A 1 125 ? -10.948 -3.073 0.867 1.00 91.31 125 ARG A N 1
ATOM 986 C CA . ARG A 1 125 ? -12.052 -3.803 0.252 1.00 91.31 125 ARG A CA 1
ATOM 987 C C . ARG A 1 125 ? -11.543 -4.534 -0.976 1.00 91.31 125 ARG A C 1
ATOM 989 O O . ARG A 1 125 ? -11.013 -3.902 -1.878 1.00 91.31 125 ARG A O 1
ATOM 996 N N . TYR A 1 126 ? -11.766 -5.842 -1.033 1.00 89.00 126 TYR A N 1
ATOM 997 C CA . TYR A 1 126 ? -11.503 -6.655 -2.217 1.00 89.00 126 TYR A CA 1
ATOM 998 C C . TYR A 1 126 ? -12.799 -7.326 -2.679 1.00 89.00 126 TYR A C 1
ATOM 1000 O O . TYR A 1 126 ? -13.458 -8.013 -1.900 1.00 89.00 126 TYR A O 1
ATOM 1008 N N . SER A 1 127 ? -13.210 -7.071 -3.918 1.00 89.50 127 SER A N 1
ATOM 1009 C CA . SER A 1 127 ? -14.470 -7.564 -4.486 1.00 89.50 127 SER A CA 1
ATOM 1010 C C . SER A 1 127 ? -14.392 -7.548 -6.005 1.00 89.50 127 SER A C 1
ATOM 1012 O O . SER A 1 127 ? -13.951 -6.550 -6.559 1.00 89.50 127 SER A O 1
ATOM 1014 N N . LYS A 1 128 ? -14.877 -8.597 -6.685 1.00 88.31 128 LYS A N 1
ATOM 1015 C CA . LYS A 1 128 ? -14.883 -8.688 -8.162 1.00 88.31 128 LYS A CA 1
ATOM 1016 C C . LYS A 1 128 ? -13.526 -8.317 -8.789 1.00 88.31 128 LYS A C 1
ATOM 1018 O O . LYS A 1 128 ? -13.456 -7.449 -9.652 1.00 88.31 128 LYS A O 1
ATOM 1023 N N . ASN A 1 129 ? -12.441 -8.909 -8.282 1.00 88.19 129 ASN A N 1
ATOM 1024 C CA . ASN A 1 129 ? -11.063 -8.643 -8.725 1.00 88.19 129 ASN A CA 1
ATOM 1025 C C . ASN A 1 129 ? -10.642 -7.159 -8.645 1.00 88.19 129 ASN A C 1
ATOM 1027 O O . ASN A 1 129 ? -9.741 -6.712 -9.352 1.00 88.19 129 ASN A O 1
ATOM 1031 N N . LYS A 1 130 ? -11.291 -6.375 -7.779 1.00 90.12 130 LYS A N 1
ATOM 1032 C CA . LYS A 1 130 ? -11.003 -4.960 -7.548 1.00 90.12 130 LYS A CA 1
ATOM 1033 C C . LYS A 1 130 ? -10.660 -4.726 -6.084 1.00 90.12 130 LYS A C 1
ATOM 1035 O O . LYS A 1 130 ? -11.416 -5.120 -5.193 1.00 90.12 130 LYS A O 1
ATOM 1040 N N . LEU A 1 131 ? -9.524 -4.082 -5.848 1.00 91.38 131 LEU A N 1
ATOM 1041 C CA . LEU A 1 131 ? -9.067 -3.622 -4.546 1.00 91.38 131 LEU A CA 1
ATOM 1042 C C . LEU A 1 131 ? -9.334 -2.123 -4.410 1.00 91.38 131 LEU A C 1
ATOM 1044 O O . LEU A 1 131 ? -8.916 -1.343 -5.261 1.00 91.38 131 LEU A O 1
ATOM 1048 N N . THR A 1 132 ? -9.960 -1.726 -3.312 1.00 93.62 132 THR A N 1
ATOM 1049 C CA . THR A 1 132 ? -10.118 -0.327 -2.917 1.00 93.62 132 THR A CA 1
ATOM 1050 C C . THR A 1 132 ? -9.527 -0.145 -1.527 1.00 93.62 132 THR A C 1
ATOM 1052 O O . THR A 1 132 ? -9.895 -0.854 -0.587 1.00 93.62 132 THR A O 1
ATOM 1055 N N . LEU A 1 133 ? -8.614 0.811 -1.408 1.00 93.75 133 LEU A N 1
ATOM 1056 C CA . LEU A 1 133 ? -8.025 1.264 -0.162 1.00 93.75 133 LEU A CA 1
ATOM 1057 C C . LEU A 1 133 ? -8.572 2.651 0.162 1.00 93.75 133 LEU A C 1
ATOM 1059 O O . LEU A 1 133 ? -8.422 3.579 -0.632 1.00 93.75 133 LEU A O 1
ATOM 1063 N N . MET A 1 134 ? -9.159 2.786 1.345 1.00 94.25 134 MET A N 1
ATOM 1064 C CA . MET A 1 134 ? -9.648 4.051 1.882 1.00 94.25 134 MET A CA 1
ATOM 1065 C C . MET A 1 134 ? -9.031 4.334 3.248 1.00 94.25 134 MET A C 1
ATOM 1067 O O . MET A 1 134 ? -8.682 3.411 3.990 1.00 94.25 134 MET A O 1
ATOM 1071 N N . VAL A 1 135 ? -8.938 5.615 3.592 1.00 93.19 135 VAL A N 1
ATOM 1072 C CA . VAL A 1 135 ? -8.367 6.089 4.855 1.00 93.19 135 VAL A CA 1
ATOM 1073 C C . VAL A 1 135 ? -9.292 7.092 5.540 1.00 93.19 135 VAL A C 1
ATOM 1075 O O . VAL A 1 135 ? -9.887 7.943 4.880 1.00 93.19 135 VAL A O 1
ATOM 1078 N N . ASP A 1 136 ? -9.370 7.027 6.865 1.00 92.50 136 ASP A N 1
ATOM 1079 C CA . ASP A 1 136 ? -9.905 8.090 7.721 1.00 92.50 136 ASP A CA 1
ATOM 1080 C C . ASP A 1 136 ? -8.841 8.439 8.762 1.00 92.50 136 ASP A C 1
ATOM 1082 O O . ASP A 1 136 ? -8.486 7.619 9.606 1.00 92.50 136 ASP A O 1
ATOM 1086 N N . VAL A 1 137 ? -8.277 9.641 8.660 1.00 89.94 137 VAL A N 1
ATOM 1087 C CA . VAL A 1 137 ? -7.227 10.132 9.572 1.00 89.94 137 VAL A CA 1
ATOM 1088 C C . VAL A 1 137 ? -7.577 11.473 10.214 1.00 89.94 137 VAL A C 1
ATOM 1090 O O . VAL A 1 137 ? -6.879 11.923 11.123 1.00 89.94 137 VAL A O 1
ATOM 1093 N N . ASP A 1 138 ? -8.673 12.089 9.766 1.00 88.56 138 ASP A N 1
ATOM 1094 C CA . ASP A 1 138 ? -9.091 13.429 10.182 1.00 88.56 138 ASP A CA 1
ATOM 1095 C C . ASP A 1 138 ? -10.135 13.369 11.317 1.00 88.56 138 ASP A C 1
ATOM 1097 O O . ASP A 1 138 ? -10.591 14.409 11.791 1.00 88.56 138 ASP A O 1
ATOM 1101 N N . GLY A 1 139 ? -10.537 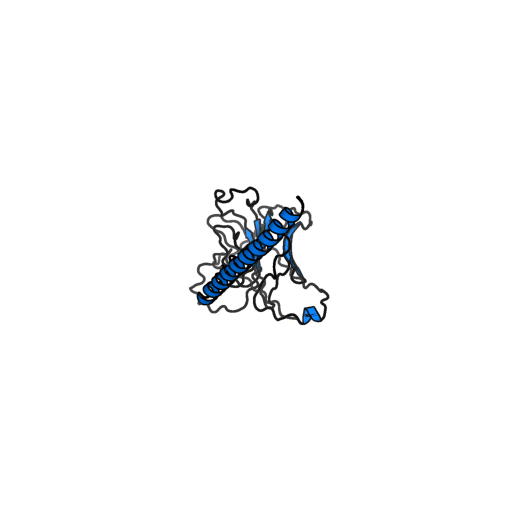12.162 11.745 1.00 84.25 139 GLY A N 1
ATOM 1102 C CA . GLY A 1 139 ? -11.497 11.949 12.833 1.00 84.25 139 GLY A CA 1
ATOM 1103 C C . GLY A 1 139 ? -12.932 12.330 12.479 1.00 84.25 139 GLY A C 1
ATOM 1104 O O . GLY A 1 139 ? -13.763 12.504 13.372 1.00 84.25 139 GLY A O 1
ATOM 1105 N N . LYS A 1 140 ? -13.227 12.484 11.185 1.00 88.94 140 LYS A N 1
ATOM 1106 C CA . LYS A 1 140 ? -14.549 12.886 10.687 1.00 88.94 140 LYS A CA 1
ATOM 1107 C C . LYS A 1 140 ? -15.485 11.706 10.452 1.00 88.94 140 LYS A C 1
ATOM 1109 O O . LYS A 1 140 ? -16.660 11.940 10.195 1.00 88.94 140 LYS A O 1
ATOM 1114 N N . GLN A 1 141 ? -14.989 10.466 10.554 1.00 87.50 141 GLN A N 1
ATOM 1115 C CA . GLN A 1 141 ? -15.725 9.262 10.150 1.00 87.50 141 GLN A CA 1
ATOM 1116 C C . GLN A 1 141 ? -16.101 9.300 8.660 1.00 87.50 141 GLN A C 1
ATOM 1118 O O . GLN A 1 141 ? -17.102 8.724 8.237 1.00 87.50 141 GLN A O 1
ATOM 1123 N N . GLU A 1 142 ? -15.282 9.990 7.864 1.00 92.62 142 GLU A N 1
ATOM 1124 C CA . GLU A 1 142 ? -15.432 10.137 6.420 1.00 92.62 142 GLU A CA 1
ATOM 1125 C C . GLU A 1 142 ? -14.283 9.404 5.730 1.00 92.62 142 GLU A C 1
ATOM 1127 O O . GLU A 1 142 ? -13.111 9.752 5.886 1.00 92.62 142 GLU A O 1
ATOM 1132 N N . TRP A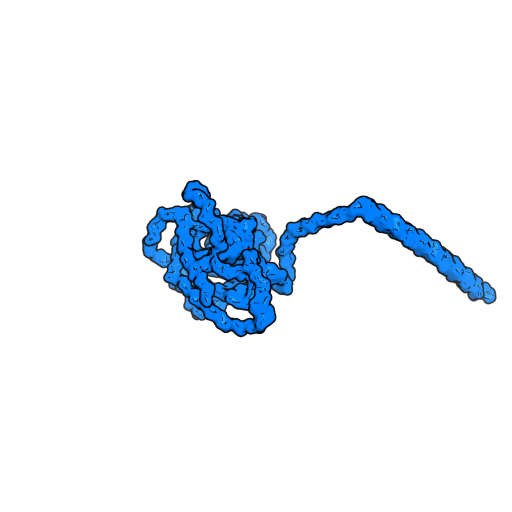 1 143 ? -14.625 8.378 4.954 1.00 94.31 143 TRP A N 1
ATOM 1133 C CA . TRP A 1 143 ? -13.651 7.615 4.184 1.00 94.31 143 TRP A CA 1
ATOM 1134 C C . TRP A 1 143 ? -13.176 8.412 2.975 1.00 94.31 143 TRP A C 1
ATOM 1136 O O . TRP A 1 143 ? -13.986 8.878 2.174 1.00 94.31 143 TRP A O 1
ATOM 1146 N N . ARG A 1 144 ? -11.856 8.529 2.820 1.00 95.06 144 ARG A N 1
ATOM 1147 C CA . ARG A 1 144 ? -11.222 9.099 1.629 1.00 95.06 144 ARG A CA 1
ATOM 1148 C C . ARG A 1 144 ? -10.558 8.009 0.809 1.00 95.06 144 ARG A C 1
ATOM 1150 O O . ARG A 1 144 ? -9.836 7.182 1.366 1.00 95.06 144 ARG A O 1
ATOM 1157 N N . ASP A 1 145 ? -10.764 8.046 -0.501 1.00 95.38 145 ASP A N 1
ATOM 1158 C CA . ASP A 1 145 ? -10.103 7.133 -1.431 1.00 95.38 145 ASP A CA 1
ATOM 1159 C C . ASP A 1 145 ? -8.589 7.365 -1.436 1.00 95.38 145 ASP A C 1
ATOM 1161 O O . ASP A 1 145 ? -8.117 8.503 -1.456 1.00 95.38 145 ASP A O 1
ATOM 1165 N N . CYS A 1 146 ? -7.830 6.271 -1.400 1.00 93.38 146 CYS A N 1
ATOM 1166 C CA . CYS A 1 146 ? -6.372 6.295 -1.339 1.00 93.38 146 CYS A CA 1
ATOM 1167 C C . CYS A 1 146 ? -5.733 5.559 -2.516 1.00 93.38 146 CYS A C 1
ATOM 1169 O O . CYS A 1 146 ? -4.883 6.114 -3.204 1.00 93.38 146 CYS A O 1
ATOM 1171 N N . ALA A 1 147 ? -6.154 4.318 -2.769 1.00 93.25 147 ALA A N 1
ATOM 1172 C CA . ALA A 1 147 ? -5.700 3.547 -3.919 1.00 93.25 147 ALA A CA 1
ATOM 1173 C C . ALA A 1 147 ? -6.826 2.662 -4.451 1.00 93.25 147 ALA A C 1
ATOM 1175 O O . ALA A 1 147 ? -7.631 2.125 -3.688 1.00 93.25 147 ALA A O 1
ATOM 1176 N N . GLU A 1 148 ? -6.847 2.473 -5.763 1.00 94.50 148 GLU A N 1
ATOM 1177 C CA . GLU A 1 148 ? -7.776 1.581 -6.437 1.00 94.50 148 GLU A CA 1
ATOM 1178 C C . GLU A 1 148 ? -7.014 0.747 -7.466 1.00 94.50 148 GLU A C 1
ATOM 1180 O O . GLU A 1 148 ? -6.335 1.293 -8.331 1.00 94.50 148 GLU A O 1
ATOM 1185 N N . VAL A 1 149 ? -7.125 -0.578 -7.370 1.00 91.44 149 VAL A N 1
ATOM 1186 C CA . VAL A 1 149 ? -6.473 -1.517 -8.290 1.00 91.44 149 VAL A CA 1
ATOM 1187 C C . VAL A 1 149 ? -7.536 -2.440 -8.866 1.00 91.44 149 VAL A C 1
ATOM 1189 O O . VAL A 1 149 ? -8.149 -3.223 -8.141 1.00 91.44 149 VAL A O 1
ATOM 1192 N N . SER A 1 150 ? -7.758 -2.348 -10.173 1.00 92.19 150 SER A N 1
ATOM 1193 C CA . SER A 1 150 ? -8.665 -3.235 -10.913 1.00 92.19 150 SER A CA 1
ATOM 1194 C C . SER A 1 150 ? -7.888 -4.391 -11.546 1.00 92.19 150 SER A C 1
ATOM 1196 O O . SER A 1 150 ? -6.693 -4.259 -11.792 1.00 92.19 150 SER A O 1
ATOM 1198 N N . GLY A 1 151 ? -8.549 -5.526 -11.787 1.00 89.56 151 GLY A N 1
ATOM 1199 C CA . GLY A 1 151 ? -7.918 -6.713 -12.381 1.00 89.56 151 GLY A CA 1
ATOM 1200 C C . GLY A 1 151 ? -7.030 -7.506 -11.416 1.00 89.56 151 GLY A C 1
ATOM 1201 O O . GLY A 1 151 ? -6.329 -8.421 -11.833 1.00 89.56 151 GLY A O 1
ATOM 1202 N N . LEU A 1 152 ? -7.044 -7.193 -10.118 1.00 88.75 152 LEU A N 1
ATOM 1203 C CA . LEU A 1 152 ? -6.246 -7.891 -9.117 1.00 88.75 152 LEU A CA 1
ATOM 1204 C C . LEU A 1 152 ? -6.814 -9.294 -8.863 1.00 88.75 152 LEU A C 1
ATOM 1206 O O . LEU A 1 152 ? -7.910 -9.435 -8.317 1.00 88.75 152 LEU A O 1
ATOM 1210 N N . ARG A 1 153 ? -6.038 -10.331 -9.174 1.00 87.00 153 ARG A N 1
ATOM 1211 C CA . ARG A 1 153 ? -6.334 -11.727 -8.839 1.00 87.00 153 ARG A CA 1
ATOM 1212 C C . ARG A 1 153 ? -5.490 -12.185 -7.659 1.00 87.00 153 ARG A C 1
ATOM 1214 O O . ARG A 1 153 ? -4.262 -12.183 -7.728 1.00 87.00 153 ARG A O 1
ATOM 1221 N N . LEU A 1 154 ? -6.157 -12.609 -6.589 1.00 83.56 154 LEU A N 1
ATOM 1222 C CA . LEU A 1 154 ? -5.522 -13.168 -5.398 1.00 83.56 154 LEU A CA 1
ATOM 1223 C C . LEU A 1 154 ? -5.969 -14.625 -5.197 1.00 83.56 154 LEU A C 1
ATOM 1225 O O . LEU A 1 154 ? -7.174 -14.877 -5.149 1.00 83.56 154 LEU A O 1
ATOM 1229 N N . PRO A 1 155 ? -5.028 -15.573 -5.040 1.00 81.75 155 PRO A N 1
ATOM 1230 C CA . PRO A 1 155 ? -5.328 -16.917 -4.562 1.00 81.75 155 PRO A CA 1
ATOM 1231 C C . PRO A 1 155 ? -6.064 -16.920 -3.216 1.00 81.75 155 PRO A C 1
ATOM 1233 O O . PRO A 1 155 ? -5.894 -16.032 -2.377 1.00 81.75 155 PRO A O 1
ATOM 1236 N N . THR A 1 156 ? -6.857 -17.961 -2.977 1.00 77.69 156 THR A N 1
ATOM 1237 C CA . THR A 1 156 ? -7.442 -18.236 -1.656 1.00 77.69 156 THR A CA 1
ATOM 1238 C C . THR A 1 156 ? -6.439 -18.936 -0.732 1.00 77.69 156 THR A C 1
ATOM 1240 O O . THR A 1 156 ? -5.479 -19.538 -1.201 1.00 77.69 156 THR A O 1
ATOM 1243 N N . GLY A 1 157 ? -6.696 -18.944 0.581 1.00 73.62 157 GLY A N 1
ATOM 1244 C CA . GLY A 1 157 ? -5.862 -19.672 1.559 1.00 73.62 157 GLY A CA 1
ATOM 1245 C C . GLY A 1 157 ? -4.733 -18.841 2.172 1.00 73.62 157 GLY A C 1
ATOM 1246 O O . GLY A 1 157 ? -3.799 -19.375 2.763 1.00 73.62 157 GLY A O 1
ATOM 1247 N N . TYR A 1 158 ? -4.831 -17.527 2.033 1.00 75.00 158 TYR A N 1
ATOM 1248 C CA . TYR A 1 158 ? -3.875 -16.576 2.558 1.00 75.00 158 TYR A CA 1
ATOM 1249 C C . TYR A 1 158 ? -4.113 -16.194 4.020 1.00 75.00 158 TYR A C 1
ATOM 1251 O O . TYR A 1 158 ? -5.217 -16.311 4.554 1.00 75.00 158 TYR A O 1
ATOM 1259 N N . TYR A 1 159 ? -3.048 -15.696 4.648 1.00 75.25 159 TYR A N 1
ATOM 1260 C CA . TYR A 1 159 ? -3.059 -15.204 6.018 1.00 75.25 159 TYR A CA 1
ATOM 1261 C C . TYR A 1 159 ? -3.245 -13.689 6.059 1.00 75.25 159 TYR A C 1
ATOM 1263 O O . TYR A 1 159 ? -2.759 -12.964 5.198 1.00 75.25 159 TYR A O 1
ATOM 1271 N N . LEU A 1 160 ? -3.920 -13.205 7.099 1.00 77.94 160 LEU A N 1
ATOM 1272 C CA . LEU A 1 160 ? -3.941 -11.783 7.432 1.00 77.94 160 LEU A CA 1
ATOM 1273 C C . LEU A 1 160 ? -2.982 -11.555 8.597 1.00 77.94 160 LEU A C 1
ATOM 1275 O O . LEU A 1 160 ? -3.052 -12.257 9.610 1.00 77.94 160 LEU A O 1
ATOM 1279 N N . GLY A 1 161 ? -2.089 -10.584 8.435 1.00 73.62 161 GLY A N 1
ATOM 1280 C CA . GLY A 1 161 ? -1.042 -10.270 9.395 1.00 73.62 161 GLY A CA 1
ATOM 1281 C C . GLY A 1 161 ? -0.786 -8.774 9.493 1.00 73.62 161 GLY A C 1
ATOM 1282 O O . GLY A 1 161 ? -1.326 -7.977 8.734 1.00 73.62 161 GLY A O 1
ATOM 1283 N N . ALA A 1 162 ? 0.024 -8.410 10.476 1.00 77.56 162 ALA A N 1
ATOM 1284 C CA . ALA A 1 162 ? 0.531 -7.070 10.705 1.00 77.56 162 ALA A CA 1
ATOM 1285 C C . ALA A 1 162 ? 1.942 -7.208 11.282 1.00 77.56 162 ALA A C 1
ATOM 1287 O O . ALA A 1 162 ? 2.181 -8.105 12.091 1.00 77.56 162 ALA A O 1
ATOM 1288 N N . SER A 1 163 ? 2.867 -6.352 10.864 1.00 76.62 163 SER A N 1
ATOM 1289 C CA . SER A 1 163 ? 4.245 -6.301 11.370 1.00 76.62 163 SER A CA 1
ATOM 1290 C C . SER A 1 163 ? 4.637 -4.846 11.622 1.00 76.62 163 SER A C 1
ATOM 1292 O O . SER A 1 163 ? 3.811 -3.963 11.492 1.00 76.62 163 SER A O 1
ATOM 1294 N N . SER A 1 164 ? 5.852 -4.560 12.058 1.00 77.44 164 SER A N 1
ATOM 1295 C CA . SER A 1 164 ? 6.390 -3.196 12.070 1.00 77.44 164 SER A CA 1
ATOM 1296 C C . SER A 1 164 ? 7.889 -3.284 12.303 1.00 77.44 164 SER A C 1
ATOM 1298 O O . SER A 1 164 ? 8.376 -4.251 12.903 1.00 77.44 164 SER A O 1
ATOM 1300 N N . VAL A 1 165 ? 8.625 -2.259 11.886 1.00 79.75 165 VAL A N 1
ATOM 1301 C CA . VAL A 1 165 ? 10.041 -2.109 12.224 1.00 79.75 165 VAL A CA 1
ATOM 1302 C C . VAL A 1 165 ? 10.360 -0.645 12.460 1.00 79.75 165 VAL A C 1
ATOM 1304 O O . VAL A 1 165 ? 9.707 0.238 11.915 1.00 79.75 165 VAL A O 1
ATOM 1307 N N . THR A 1 166 ? 11.372 -0.408 13.278 1.00 73.69 166 THR A N 1
ATOM 1308 C CA . THR A 1 166 ? 11.976 0.906 13.487 1.00 73.69 166 THR A CA 1
ATOM 1309 C C . THR A 1 166 ? 13.433 0.839 13.053 1.00 73.69 166 THR A C 1
ATOM 1311 O O . THR A 1 166 ? 14.089 -0.172 13.316 1.00 73.69 166 THR A O 1
ATOM 1314 N N . GLY A 1 167 ? 13.928 1.900 12.419 1.00 72.75 167 GLY A N 1
ATOM 1315 C CA . GLY A 1 167 ? 15.343 2.062 12.081 1.00 72.75 167 GLY A CA 1
ATOM 1316 C C . GLY A 1 167 ? 16.070 2.910 13.126 1.00 72.75 167 GLY A C 1
ATOM 1317 O O . GLY A 1 167 ? 15.807 2.795 14.325 1.00 72.75 167 GLY A O 1
ATOM 1318 N N . ASP A 1 168 ? 16.948 3.799 12.657 1.00 69.88 168 ASP A N 1
ATOM 1319 C CA . ASP A 1 168 ? 17.659 4.774 13.501 1.00 69.88 168 ASP A CA 1
ATOM 1320 C C . ASP A 1 168 ? 16.705 5.771 14.177 1.00 69.88 168 ASP A C 1
ATOM 1322 O O . ASP A 1 168 ? 16.953 6.243 15.290 1.00 69.88 168 ASP A O 1
ATOM 1326 N N . LEU A 1 169 ? 15.582 6.062 13.516 1.00 71.81 169 LEU A N 1
ATOM 1327 C CA . LEU A 1 169 ? 14.440 6.755 14.097 1.00 71.81 169 LEU A CA 1
ATOM 1328 C C . LEU A 1 169 ? 13.388 5.737 14.536 1.00 71.81 169 LEU A C 1
ATOM 1330 O O . LEU A 1 169 ? 13.150 4.722 13.877 1.00 71.81 169 LEU A O 1
ATOM 1334 N N . SER A 1 170 ? 12.742 6.029 15.664 1.00 75.56 170 SER A N 1
ATOM 1335 C CA . SER A 1 170 ? 11.730 5.158 16.255 1.00 75.56 170 SER A CA 1
ATOM 1336 C C . SER A 1 170 ? 10.437 5.914 16.519 1.00 75.56 170 SER A C 1
ATOM 1338 O O . SER A 1 170 ? 10.452 7.076 16.918 1.00 75.56 170 SER A O 1
ATOM 1340 N N . ASP A 1 171 ? 9.332 5.211 16.308 1.00 74.75 171 ASP A N 1
ATOM 1341 C CA . ASP A 1 171 ? 7.978 5.601 16.679 1.00 74.75 171 ASP A CA 1
ATOM 1342 C C . ASP A 1 171 ? 7.266 4.369 17.255 1.00 74.75 171 ASP A C 1
ATOM 1344 O O . ASP A 1 171 ? 7.666 3.219 17.024 1.00 74.75 171 ASP A O 1
ATOM 1348 N N . ASN A 1 172 ? 6.199 4.607 18.013 1.00 78.81 172 ASN A N 1
ATOM 1349 C CA . ASN A 1 172 ? 5.326 3.538 18.482 1.00 78.81 172 ASN A CA 1
ATOM 1350 C C . ASN A 1 172 ? 4.408 3.082 17.343 1.00 78.81 172 ASN A C 1
ATOM 1352 O O . ASN A 1 172 ? 3.889 3.915 16.606 1.00 78.81 172 ASN A O 1
ATOM 1356 N N . HIS A 1 173 ? 4.200 1.767 17.232 1.00 72.50 173 HIS A N 1
ATOM 1357 C CA . HIS A 1 173 ? 3.350 1.163 16.207 1.00 72.50 173 HIS A CA 1
ATOM 1358 C C . HIS A 1 173 ? 2.250 0.318 16.865 1.00 72.50 173 HIS A C 1
ATOM 1360 O O . HIS A 1 173 ? 2.525 -0.768 17.376 1.00 72.50 173 HIS A O 1
ATOM 1366 N N . ASP A 1 174 ? 1.008 0.802 16.863 1.00 73.38 174 ASP A N 1
ATOM 1367 C CA . ASP A 1 174 ? -0.104 0.206 17.613 1.00 73.38 174 ASP A CA 1
ATOM 1368 C C . ASP A 1 174 ? -1.262 -0.220 16.710 1.00 73.38 174 ASP A C 1
ATOM 1370 O O . ASP A 1 174 ? -1.870 0.619 16.053 1.00 73.38 174 ASP A O 1
ATOM 1374 N N . VAL A 1 175 ? -1.661 -1.498 16.777 1.00 77.19 175 VAL A N 1
ATOM 1375 C CA . VAL A 1 175 ? -2.893 -2.022 16.160 1.00 77.19 175 VAL A CA 1
ATOM 1376 C C . VAL A 1 175 ? -3.996 -2.199 17.195 1.00 77.19 175 VAL A C 1
ATOM 1378 O O . VAL A 1 175 ? -4.017 -3.177 17.935 1.00 77.19 175 VAL A O 1
ATOM 1381 N N . ILE A 1 176 ? -4.941 -1.251 17.221 1.00 82.56 176 ILE A N 1
ATOM 1382 C CA . ILE A 1 176 ? -6.070 -1.257 18.168 1.00 82.56 176 ILE A CA 1
ATOM 1383 C C . ILE A 1 176 ? -7.041 -2.401 17.861 1.00 82.56 176 ILE A C 1
ATOM 1385 O O . ILE A 1 176 ? -7.445 -3.142 18.755 1.00 82.56 176 ILE A O 1
ATOM 1389 N N . SER A 1 177 ? -7.435 -2.549 16.595 1.00 81.50 177 SER A N 1
ATOM 1390 C CA . SER A 1 177 ? -8.285 -3.653 16.158 1.00 81.50 177 SER A CA 1
ATOM 1391 C C . SER A 1 177 ? -8.100 -3.942 14.674 1.00 81.50 177 SER A C 1
ATOM 1393 O O . SER A 1 177 ? -7.788 -3.042 13.896 1.00 81.50 177 SER A O 1
ATOM 1395 N N . MET A 1 178 ? -8.327 -5.197 14.295 1.00 80.12 178 MET A N 1
ATOM 1396 C CA . MET A 1 178 ? -8.462 -5.638 12.910 1.00 80.12 178 MET A CA 1
ATOM 1397 C C . MET A 1 178 ? -9.807 -6.342 12.793 1.00 80.12 178 MET A C 1
ATOM 1399 O O . MET A 1 178 ? -10.081 -7.280 13.541 1.00 80.12 178 MET A O 1
ATOM 1403 N N . LYS A 1 179 ? -10.665 -5.862 11.892 1.00 83.81 179 LYS A N 1
ATOM 1404 C CA . LYS A 1 179 ? -11.997 -6.427 11.661 1.00 83.81 179 LYS A CA 1
ATOM 1405 C C . LYS A 1 179 ? -12.079 -6.904 10.223 1.00 83.81 179 LYS A C 1
ATOM 1407 O O . LYS A 1 179 ? -11.757 -6.154 9.308 1.00 83.81 179 LYS A O 1
ATOM 1412 N N . VAL A 1 180 ? -12.505 -8.147 10.047 1.00 83.38 180 VAL A N 1
ATOM 1413 C CA . VAL A 1 180 ? -12.587 -8.805 8.745 1.00 83.38 180 VAL A CA 1
ATOM 1414 C C . VAL A 1 180 ? -14.039 -9.169 8.504 1.00 83.38 180 VAL A C 1
ATOM 1416 O O . VAL A 1 180 ? -14.681 -9.770 9.363 1.00 83.38 180 VAL A O 1
ATOM 1419 N N . TYR A 1 181 ? -14.550 -8.790 7.338 1.00 86.44 181 TYR A N 1
ATOM 1420 C CA . TYR A 1 181 ? -15.926 -9.045 6.939 1.00 86.44 181 TYR A CA 1
ATOM 1421 C C . TYR A 1 181 ? -15.931 -9.765 5.599 1.00 86.44 181 TYR A C 1
ATOM 1423 O O . TYR A 1 181 ? -15.191 -9.398 4.686 1.00 86.44 181 TYR A O 1
ATOM 1431 N N . GLN A 1 182 ? -16.785 -10.777 5.476 1.00 86.50 182 GLN A N 1
ATOM 1432 C CA . GLN A 1 182 ? -17.055 -11.416 4.197 1.00 86.50 182 GLN A CA 1
ATOM 1433 C C . GLN A 1 182 ? -18.100 -10.594 3.441 1.00 86.50 182 GLN A C 1
ATOM 1435 O O . GLN A 1 182 ? -19.154 -10.270 3.986 1.00 86.50 182 GLN A O 1
ATOM 1440 N N . LEU A 1 183 ? -17.814 -10.266 2.183 1.00 85.25 183 LEU A N 1
ATOM 1441 C CA . LEU A 1 183 ? -18.764 -9.594 1.302 1.00 85.25 183 LEU A CA 1
ATOM 1442 C C . LEU A 1 183 ? -19.586 -10.642 0.548 1.00 85.25 183 LEU A C 1
ATOM 1444 O O . LEU A 1 183 ? -19.025 -11.518 -0.107 1.00 85.25 183 LEU A O 1
ATOM 1448 N N . THR A 1 184 ? -20.911 -10.549 0.624 1.00 85.00 184 THR A N 1
ATOM 1449 C CA . THR A 1 184 ? -21.823 -11.332 -0.218 1.00 85.00 184 THR A CA 1
ATOM 1450 C C . THR A 1 184 ? -22.000 -10.602 -1.541 1.00 85.00 184 THR A C 1
ATOM 1452 O O . THR A 1 184 ? -22.630 -9.545 -1.592 1.00 85.00 184 THR A O 1
ATOM 1455 N N . VAL A 1 185 ? -21.403 -11.137 -2.600 1.00 83.19 185 VAL A N 1
ATOM 1456 C CA . VAL A 1 185 ? -21.470 -10.568 -3.945 1.00 83.19 185 VAL A CA 1
ATOM 1457 C C . VAL A 1 185 ? -22.017 -11.641 -4.865 1.00 83.19 185 VAL A C 1
ATOM 1459 O O . VAL A 1 185 ? -21.455 -12.730 -4.924 1.00 83.19 185 VAL A O 1
ATOM 1462 N N . GLU A 1 186 ? -23.107 -11.338 -5.563 1.00 80.94 186 GLU A N 1
ATOM 1463 C CA . GLU A 1 186 ? -23.639 -12.229 -6.591 1.00 80.94 186 GLU A CA 1
ATOM 1464 C C . GLU A 1 186 ? -22.648 -12.298 -7.759 1.00 80.94 186 GLU A C 1
ATOM 1466 O O . GLU A 1 186 ? -22.245 -11.262 -8.312 1.00 80.94 186 GLU A O 1
ATOM 1471 N N . ARG A 1 187 ? -22.235 -13.524 -8.084 1.00 76.50 187 ARG A N 1
ATOM 1472 C CA . ARG A 1 187 ? -21.395 -13.869 -9.232 1.00 76.50 187 ARG A CA 1
ATOM 1473 C C . ARG A 1 187 ? -22.234 -14.673 -10.215 1.00 76.50 187 ARG A C 1
ATOM 1475 O O . ARG A 1 187 ? -23.148 -15.390 -9.808 1.00 76.50 187 ARG A O 1
ATOM 1482 N N . THR A 1 188 ? -21.966 -14.518 -11.505 1.00 80.62 188 THR A N 1
ATOM 1483 C CA . THR A 1 188 ? -22.581 -15.384 -12.515 1.00 80.62 188 THR A CA 1
ATOM 1484 C C . THR A 1 188 ? -21.919 -16.769 -12.468 1.00 80.62 188 THR A C 1
ATOM 1486 O O . THR A 1 188 ? -20.771 -16.870 -12.037 1.00 80.62 188 THR A O 1
ATOM 1489 N N . PRO A 1 189 ? -22.590 -17.844 -12.920 1.00 74.31 189 PRO A N 1
ATOM 1490 C CA . PRO A 1 189 ? -21.993 -19.185 -12.955 1.00 74.31 189 PRO A CA 1
ATOM 1491 C C . PRO A 1 189 ? -20.673 -19.227 -13.742 1.00 74.31 189 PRO A C 1
ATOM 1493 O O . PRO A 1 189 ? -19.720 -19.878 -13.336 1.00 74.31 189 PRO A O 1
ATOM 1496 N N . GLU A 1 190 ? -20.591 -18.447 -14.821 1.00 72.31 190 GLU A N 1
ATOM 1497 C CA . GLU A 1 190 ? -19.393 -18.283 -15.654 1.00 72.31 190 GLU A CA 1
ATOM 1498 C C . GLU A 1 190 ? -18.207 -17.676 -14.876 1.00 72.31 190 GLU A C 1
ATOM 1500 O O . GLU A 1 190 ? -17.060 -18.035 -15.123 1.00 72.31 190 GLU A O 1
ATOM 1505 N N . GLU A 1 191 ? -18.468 -16.780 -13.913 1.00 70.56 191 GLU A N 1
ATOM 1506 C CA . GLU A 1 191 ? -17.442 -16.207 -13.027 1.00 70.56 191 GLU A CA 1
ATOM 1507 C C . GLU A 1 191 ? -17.020 -17.169 -11.900 1.00 70.56 191 GLU A C 1
ATOM 1509 O O . GLU A 1 191 ? -15.949 -16.997 -11.317 1.00 70.56 191 GLU A O 1
ATOM 1514 N N . GLU A 1 192 ? -17.863 -18.141 -11.539 1.00 66.88 192 GLU A N 1
ATOM 1515 C CA . GLU A 1 192 ? -17.537 -19.177 -10.547 1.00 66.88 192 GLU A CA 1
ATOM 1516 C C . GLU A 1 192 ? -16.717 -20.322 -11.154 1.00 66.88 192 GLU A C 1
ATOM 1518 O O . GLU A 1 192 ? -15.914 -20.935 -10.452 1.00 66.88 192 GLU A O 1
ATOM 1523 N N . GLU A 1 193 ? -16.872 -20.569 -12.457 1.00 67.25 193 GLU A N 1
ATOM 1524 C CA . GLU A 1 193 ? -16.069 -21.518 -13.240 1.00 67.25 193 GLU A CA 1
ATOM 1525 C C . GLU A 1 193 ? -14.669 -20.980 -13.610 1.00 67.25 193 GLU A C 1
ATOM 1527 O O . GLU A 1 193 ? -13.895 -21.676 -14.271 1.00 67.25 193 GLU A O 1
ATOM 1532 N N . GLU A 1 194 ? -14.313 -19.760 -13.178 1.00 66.00 194 GLU A N 1
ATOM 1533 C CA . GLU A 1 194 ? -12.988 -19.176 -13.407 1.00 66.00 194 GLU A CA 1
ATOM 1534 C C . GLU A 1 194 ? -11.842 -20.065 -12.883 1.00 66.00 194 GLU A C 1
ATOM 1536 O O . GLU A 1 194 ? -11.914 -20.702 -11.831 1.00 66.00 194 GLU A O 1
ATOM 1541 N N . GLU A 1 195 ? -10.735 -20.055 -13.632 1.00 65.56 195 GLU A N 1
ATOM 1542 C CA . GLU A 1 195 ? -9.519 -20.820 -13.356 1.00 65.56 195 GLU A CA 1
ATOM 1543 C C . GLU A 1 195 ? -8.973 -20.574 -11.937 1.00 65.56 195 GLU A C 1
ATOM 1545 O O . GLU A 1 195 ? -8.906 -19.438 -11.453 1.00 65.56 195 GLU A O 1
ATOM 1550 N N . VAL A 1 196 ? -8.523 -21.649 -11.280 1.00 72.50 196 VAL A N 1
ATOM 1551 C CA . VAL A 1 196 ? -7.904 -21.593 -9.950 1.00 72.50 196 VAL A CA 1
ATOM 1552 C C . VAL A 1 196 ? -6.667 -20.695 -10.003 1.00 72.50 196 VAL A C 1
ATOM 1554 O O . VAL A 1 196 ? -5.629 -21.062 -10.553 1.00 72.50 196 VAL A O 1
ATOM 1557 N N . VAL A 1 197 ? -6.760 -19.514 -9.392 1.00 74.19 197 VAL A N 1
ATOM 1558 C CA . VAL A 1 197 ? -5.637 -18.578 -9.293 1.00 74.19 197 VAL A CA 1
ATOM 1559 C C . VAL A 1 197 ? -4.588 -19.167 -8.349 1.00 74.19 197 VAL A C 1
ATOM 1561 O O . VAL A 1 197 ? -4.812 -19.261 -7.144 1.00 74.19 197 VAL A O 1
ATOM 1564 N N . THR A 1 198 ? -3.435 -19.557 -8.892 1.00 75.44 198 THR A N 1
ATOM 1565 C CA . THR A 1 198 ? -2.300 -20.096 -8.120 1.00 75.44 198 THR A CA 1
ATOM 1566 C C . THR A 1 198 ? -1.266 -19.031 -7.769 1.00 75.44 198 THR A C 1
ATOM 1568 O O . THR A 1 198 ? -0.644 -19.104 -6.712 1.00 75.44 198 THR A O 1
ATOM 1571 N N . ILE A 1 199 ? -1.103 -18.024 -8.629 1.00 77.94 199 ILE A N 1
ATOM 1572 C CA . ILE A 1 199 ? -0.123 -16.946 -8.473 1.00 77.94 199 ILE A CA 1
ATOM 1573 C C . ILE A 1 199 ? -0.869 -15.608 -8.468 1.00 77.94 199 ILE A C 1
ATOM 1575 O O . ILE A 1 199 ? -1.705 -15.380 -9.346 1.00 77.94 199 ILE A O 1
ATOM 1579 N N . PRO A 1 200 ? -0.589 -14.712 -7.504 1.00 83.44 200 PRO A N 1
ATOM 1580 C CA . PRO A 1 200 ? -1.195 -13.391 -7.491 1.00 83.44 200 PRO A CA 1
ATOM 1581 C C . PRO A 1 200 ? -0.715 -12.566 -8.691 1.00 83.44 200 PRO A C 1
ATOM 1583 O O . PRO A 1 200 ? 0.485 -12.478 -8.952 1.00 83.44 200 PRO A O 1
ATOM 1586 N N . ARG A 1 201 ? -1.651 -11.940 -9.410 1.00 86.38 201 ARG A N 1
ATOM 1587 C CA . ARG A 1 201 ? -1.359 -11.092 -10.577 1.00 86.38 201 ARG A CA 1
ATOM 1588 C C . ARG A 1 201 ? -2.370 -9.959 -10.718 1.00 86.38 201 ARG A C 1
ATOM 1590 O O . ARG A 1 201 ? -3.427 -9.992 -10.093 1.00 86.38 201 ARG A O 1
ATOM 1597 N N . VAL A 1 202 ? -2.049 -8.975 -11.549 1.00 86.12 202 VAL A N 1
ATOM 1598 C CA . VAL A 1 202 ? -2.999 -7.958 -12.013 1.00 86.12 202 VAL A CA 1
ATOM 1599 C C . VAL A 1 202 ? -3.206 -8.188 -13.505 1.00 86.12 202 VAL A C 1
ATOM 1601 O O . VAL A 1 202 ? -2.243 -8.113 -14.263 1.00 86.12 202 VAL A O 1
ATOM 1604 N N . ASP A 1 203 ? -4.428 -8.517 -13.914 1.00 81.94 203 ASP A N 1
ATOM 1605 C CA . ASP A 1 203 ? -4.794 -8.608 -15.326 1.00 81.94 203 ASP A CA 1
ATOM 1606 C C . ASP A 1 203 ? -4.864 -7.175 -15.885 1.00 81.94 203 ASP A C 1
ATOM 1608 O O . ASP A 1 203 ? -5.735 -6.410 -15.479 1.00 81.94 203 ASP A O 1
ATOM 1612 N N . ASP A 1 204 ? -3.892 -6.815 -16.729 1.00 60.09 204 ASP A N 1
ATOM 1613 C CA . ASP A 1 204 ? -3.695 -5.543 -17.446 1.00 60.09 204 ASP A CA 1
ATOM 1614 C C . ASP A 1 204 ? -4.344 -4.273 -16.854 1.00 60.09 204 ASP A C 1
ATOM 1616 O O . ASP A 1 204 ? -5.544 -4.011 -16.971 1.00 60.09 204 ASP A O 1
ATOM 1620 N N . MET A 1 205 ? -3.494 -3.382 -16.328 1.00 52.53 205 MET A N 1
ATOM 1621 C CA . MET A 1 205 ? -3.832 -1.998 -15.973 1.00 52.53 205 MET A CA 1
ATOM 1622 C C . MET A 1 205 ? -4.161 -1.153 -17.220 1.00 52.53 205 MET A C 1
ATOM 1624 O O . MET A 1 205 ? -3.412 -0.257 -17.601 1.00 52.53 205 MET A O 1
ATOM 1628 N N . LEU A 1 206 ? -5.302 -1.392 -17.867 1.00 43.97 206 LEU A N 1
ATOM 1629 C CA . LEU A 1 206 ? -5.760 -0.589 -19.002 1.00 43.97 206 LEU A CA 1
ATOM 1630 C C . LEU A 1 206 ? -6.798 0.463 -18.590 1.00 43.97 206 LEU A C 1
ATOM 1632 O O . LEU A 1 206 ? -7.825 0.587 -19.239 1.00 43.97 206 LEU A O 1
ATOM 1636 N N . HIS A 1 207 ? -6.568 1.224 -17.520 1.00 40.41 207 HIS A N 1
ATOM 1637 C CA . HIS A 1 207 ? -7.329 2.453 -17.245 1.00 40.41 207 HIS A CA 1
ATOM 1638 C C . HIS A 1 207 ? -6.428 3.477 -16.548 1.00 40.41 207 HIS A C 1
ATOM 1640 O O . HIS A 1 207 ? -6.335 3.502 -15.325 1.00 40.41 207 HIS A O 1
ATOM 1646 N N . GLY A 1 208 ? -5.769 4.334 -17.338 1.00 39.94 208 GLY A N 1
ATOM 1647 C CA . GLY A 1 208 ? -5.094 5.524 -16.808 1.00 39.94 208 GLY A CA 1
ATOM 1648 C C . GLY A 1 208 ? -3.684 5.804 -17.325 1.00 39.94 208 GLY A C 1
ATOM 1649 O O . GLY A 1 208 ? -2.808 6.079 -16.523 1.00 39.94 208 GLY A O 1
ATOM 1650 N N . GLY A 1 209 ? -3.451 5.773 -18.642 1.00 35.81 209 GLY A N 1
ATOM 1651 C CA . GLY A 1 209 ? -2.473 6.654 -19.307 1.00 35.81 209 GLY A CA 1
ATOM 1652 C C . GLY A 1 209 ? -1.003 6.670 -18.853 1.00 35.81 209 GLY A C 1
ATOM 1653 O O . GLY A 1 209 ? -0.287 7.580 -19.267 1.00 35.81 209 GLY A O 1
ATOM 1654 N N . LEU A 1 210 ? -0.514 5.712 -18.067 1.00 34.81 210 LEU A N 1
ATOM 1655 C CA . LEU A 1 210 ? 0.904 5.601 -17.738 1.00 34.81 210 LEU A CA 1
ATOM 1656 C C . LEU A 1 210 ? 1.353 4.156 -17.932 1.00 34.81 210 LEU A C 1
ATOM 1658 O O . LEU A 1 210 ? 0.991 3.265 -17.171 1.00 34.81 210 LEU A O 1
ATOM 1662 N N . MET A 1 211 ? 2.166 3.942 -18.964 1.00 37.38 211 MET A N 1
ATOM 1663 C CA . MET A 1 211 ? 2.995 2.752 -19.099 1.00 37.38 211 MET A CA 1
ATOM 1664 C C . MET A 1 211 ? 3.934 2.687 -17.885 1.00 37.38 211 MET A C 1
ATOM 1666 O O . MET A 1 211 ? 5.041 3.222 -17.932 1.00 37.38 211 MET A O 1
ATOM 1670 N N . LEU A 1 212 ? 3.536 2.012 -16.806 1.00 43.75 212 LEU A N 1
ATOM 1671 C CA . LEU A 1 212 ? 4.509 1.286 -15.990 1.00 43.75 212 LEU A CA 1
ATOM 1672 C C . LEU A 1 212 ? 4.887 0.049 -16.796 1.00 43.75 212 LEU A C 1
ATOM 1674 O O . LEU A 1 212 ? 4.432 -1.063 -16.549 1.00 43.75 212 LEU A O 1
ATOM 1678 N N . GLY A 1 213 ? 5.659 0.303 -17.853 1.00 36.88 213 GLY A N 1
ATOM 1679 C CA . GLY A 1 213 ? 6.264 -0.735 -18.653 1.00 36.88 213 GLY A CA 1
ATOM 1680 C C . GLY A 1 213 ? 7.163 -1.534 -17.733 1.00 36.88 213 GLY A C 1
ATOM 1681 O O . GLY A 1 213 ? 8.246 -1.082 -17.367 1.00 36.88 213 GLY A O 1
ATOM 1682 N N . PHE A 1 214 ? 6.714 -2.732 -17.379 1.00 35.12 214 PHE A N 1
ATOM 1683 C CA . PHE A 1 214 ? 7.620 -3.860 -17.317 1.00 35.12 214 PHE A CA 1
ATOM 1684 C C . PHE A 1 214 ? 8.542 -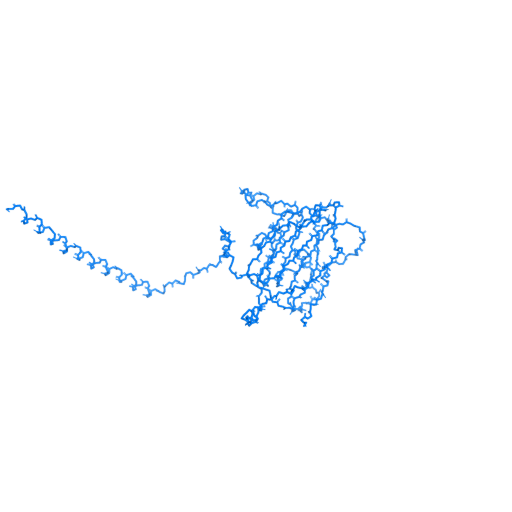3.732 -18.537 1.00 35.12 214 PHE A C 1
ATOM 1686 O O . PHE A 1 214 ? 8.025 -3.743 -19.660 1.00 35.12 214 PHE A O 1
ATOM 1693 N N . PRO A 1 215 ? 9.870 -3.583 -18.387 1.00 35.44 215 PRO A N 1
ATOM 1694 C CA . PRO A 1 215 ? 10.747 -3.969 -19.464 1.00 35.44 215 PRO A CA 1
ATOM 1695 C C . PRO A 1 215 ? 10.642 -5.494 -19.498 1.00 35.44 215 PRO A C 1
ATOM 1697 O O . PRO A 1 215 ? 11.456 -6.218 -18.939 1.00 35.44 215 PRO A O 1
ATOM 1700 N N . VAL A 1 216 ? 9.570 -6.004 -20.105 1.00 35.03 216 VAL A N 1
ATOM 1701 C CA . VAL A 1 216 ? 9.755 -7.185 -20.923 1.00 35.03 216 VAL A CA 1
ATOM 1702 C C . VAL A 1 216 ? 10.653 -6.637 -22.012 1.00 35.03 216 VAL A C 1
ATOM 1704 O O . VAL A 1 216 ? 10.183 -5.934 -22.908 1.00 35.03 216 VAL A O 1
ATOM 1707 N N . ASP A 1 217 ? 11.960 -6.844 -21.853 1.00 33.88 217 ASP A N 1
ATOM 1708 C CA . ASP A 1 217 ? 12.828 -6.927 -23.008 1.00 33.88 217 ASP A CA 1
ATOM 1709 C C . ASP A 1 217 ? 12.136 -7.969 -23.882 1.00 33.88 217 ASP A C 1
ATOM 1711 O O . ASP A 1 217 ? 12.235 -9.177 -23.660 1.00 33.88 217 ASP A O 1
ATOM 1715 N N . VAL A 1 218 ? 11.314 -7.496 -24.820 1.00 42.00 218 VAL A N 1
ATOM 1716 C CA . VAL A 1 218 ? 11.074 -8.238 -26.037 1.00 42.00 218 VAL A CA 1
ATOM 1717 C C . VAL A 1 218 ? 12.463 -8.241 -26.632 1.00 42.00 218 VAL A C 1
ATOM 1719 O O . VAL A 1 218 ? 12.868 -7.303 -27.316 1.00 42.00 218 VAL A O 1
ATOM 1722 N N . GLU A 1 219 ? 13.244 -9.239 -26.227 1.00 42.38 219 GLU A N 1
ATOM 1723 C CA . GLU A 1 219 ? 14.357 -9.722 -27.000 1.00 42.38 219 GLU A CA 1
ATOM 1724 C C . GLU A 1 219 ? 13.693 -9.995 -28.342 1.00 42.38 219 GLU A C 1
ATOM 1726 O O . GLU A 1 219 ? 12.946 -10.963 -28.485 1.00 42.38 219 GLU A O 1
ATOM 1731 N N . GLU A 1 220 ? 13.762 -9.010 -29.248 1.00 47.22 220 GLU A N 1
ATOM 1732 C CA . GLU A 1 220 ? 13.260 -9.168 -30.597 1.00 47.22 220 GLU A CA 1
ATOM 1733 C C . GLU A 1 220 ? 13.957 -10.426 -31.071 1.00 47.22 220 GLU A C 1
ATOM 1735 O O . GLU A 1 220 ? 15.180 -10.413 -31.228 1.00 47.22 220 GLU A O 1
ATOM 1740 N N . GLU A 1 221 ? 13.211 -11.534 -31.161 1.00 50.16 221 GLU A N 1
ATOM 1741 C CA . GLU A 1 221 ? 13.750 -12.797 -31.625 1.00 50.16 221 GLU A CA 1
ATOM 1742 C C . GLU A 1 221 ? 14.348 -12.486 -32.986 1.00 50.16 221 GLU A C 1
ATOM 1744 O O . GLU A 1 221 ? 13.628 -12.256 -33.963 1.00 50.16 221 GLU A O 1
ATOM 1749 N N . GLY A 1 222 ? 15.676 -12.348 -33.007 1.00 55.50 222 GLY A N 1
ATOM 1750 C CA . GLY A 1 222 ? 16.392 -11.872 -34.168 1.00 55.50 222 GLY A CA 1
ATOM 1751 C C . GLY A 1 222 ? 15.986 -12.768 -35.317 1.00 55.50 222 GLY A C 1
ATOM 1752 O O . GLY A 1 222 ? 16.223 -13.976 -35.268 1.00 55.50 222 GLY A O 1
ATOM 1753 N N . MET A 1 223 ? 15.310 -12.190 -36.314 1.00 61.50 223 MET A N 1
ATOM 1754 C CA . MET A 1 223 ? 14.837 -12.940 -37.469 1.00 61.50 223 MET A CA 1
ATOM 1755 C C . MET A 1 223 ? 16.010 -13.768 -37.987 1.00 61.50 223 MET A C 1
ATOM 1757 O O . MET A 1 223 ? 17.056 -13.210 -38.330 1.00 61.50 223 MET A O 1
ATOM 1761 N N . SER A 1 224 ? 15.848 -15.096 -37.998 1.00 75.38 224 SER A N 1
ATOM 1762 C CA . SER A 1 224 ? 16.884 -16.031 -38.440 1.00 75.38 224 SER A CA 1
ATOM 1763 C C . SER A 1 224 ? 17.510 -15.514 -39.734 1.00 75.38 224 SER A C 1
ATOM 1765 O O . SER A 1 224 ? 16.787 -15.053 -40.618 1.00 75.38 224 SER A O 1
ATOM 1767 N N . GLY A 1 225 ? 18.841 -15.548 -39.869 1.00 73.88 225 GLY A N 1
ATOM 1768 C CA . GLY A 1 225 ? 19.548 -14.907 -40.992 1.00 73.88 225 GLY A CA 1
ATOM 1769 C C . GLY A 1 225 ? 19.024 -15.309 -42.381 1.00 73.88 225 GLY A C 1
ATOM 1770 O O . GLY A 1 225 ? 19.112 -14.537 -43.334 1.00 73.88 225 GLY A O 1
ATOM 1771 N N . LEU A 1 226 ? 18.393 -16.482 -42.485 1.00 76.88 226 LEU A N 1
ATOM 1772 C CA . LEU A 1 226 ? 17.690 -16.942 -43.682 1.00 76.88 226 LEU A CA 1
ATOM 1773 C C . LEU A 1 226 ? 16.425 -16.113 -43.990 1.00 76.88 226 LEU A C 1
ATOM 1775 O O . LEU A 1 226 ? 16.157 -15.774 -45.140 1.00 76.88 226 LEU A O 1
ATOM 1779 N N . GLN A 1 227 ? 15.656 -15.764 -42.961 1.00 77.38 227 GLN A N 1
ATOM 1780 C CA . GLN A 1 227 ? 14.449 -14.950 -43.056 1.00 77.38 227 GLN A CA 1
ATOM 1781 C C . GLN A 1 227 ? 14.787 -13.508 -43.451 1.00 77.38 227 GLN A C 1
ATOM 1783 O O . GLN A 1 227 ? 14.118 -12.961 -44.323 1.00 77.38 227 GLN A O 1
ATOM 1788 N N . LEU A 1 228 ? 15.868 -12.930 -42.910 1.00 81.31 228 LEU A N 1
ATOM 1789 C CA . LEU A 1 228 ? 16.394 -11.627 -43.351 1.00 81.31 228 LEU A CA 1
ATOM 1790 C C . LEU A 1 228 ? 16.860 -11.639 -44.815 1.00 81.31 228 LEU A C 1
ATOM 1792 O O . LEU A 1 228 ? 16.646 -10.675 -45.550 1.00 81.31 228 LEU A O 1
ATOM 1796 N N . PHE A 1 229 ? 17.475 -12.736 -45.265 1.00 85.69 229 PHE A N 1
ATOM 1797 C CA . PHE A 1 229 ? 17.909 -12.869 -46.654 1.00 85.69 229 PHE A CA 1
ATOM 1798 C C . PHE A 1 229 ? 16.722 -12.873 -47.625 1.00 85.69 229 PHE A C 1
ATOM 1800 O O . PHE A 1 229 ? 16.723 -12.130 -48.609 1.00 85.69 229 PHE A O 1
ATOM 1807 N N . PHE A 1 230 ? 15.684 -13.666 -47.343 1.00 91.44 230 PHE A N 1
ATOM 1808 C CA . PHE A 1 230 ? 14.513 -13.733 -48.217 1.00 91.44 230 PHE A CA 1
ATOM 1809 C C . PHE A 1 230 ? 13.704 -12.434 -48.220 1.00 91.44 230 PHE A C 1
ATOM 1811 O O . PHE A 1 230 ? 13.268 -12.006 -49.289 1.00 91.44 230 PHE A O 1
ATOM 1818 N N . THR A 1 231 ? 13.535 -11.765 -47.076 1.00 87.56 231 THR A N 1
ATOM 1819 C CA . THR A 1 231 ? 12.805 -10.487 -47.032 1.00 87.56 231 THR A CA 1
ATOM 1820 C C . THR A 1 231 ? 13.509 -9.398 -47.840 1.00 87.56 231 THR A C 1
ATOM 1822 O O . THR A 1 231 ? 12.850 -8.684 -48.599 1.00 87.56 231 THR A O 1
ATOM 1825 N N . LEU A 1 232 ? 14.841 -9.310 -47.765 1.00 89.31 232 LEU A N 1
ATOM 1826 C CA . LEU A 1 232 ? 15.622 -8.381 -48.586 1.00 89.31 232 LEU A CA 1
ATOM 1827 C C . LEU A 1 232 ? 15.582 -8.739 -50.077 1.00 89.31 232 LEU A C 1
ATOM 1829 O O . LEU A 1 232 ? 15.399 -7.853 -50.911 1.00 89.31 232 LEU A O 1
ATOM 1833 N N . LEU A 1 233 ? 15.697 -10.023 -50.425 1.00 92.81 233 LEU A N 1
ATOM 1834 C CA . LEU A 1 233 ? 15.626 -10.484 -51.814 1.00 92.81 233 LEU A CA 1
ATOM 1835 C C . LEU A 1 233 ? 14.291 -10.089 -52.466 1.00 92.81 233 LEU A C 1
ATOM 1837 O O . LEU A 1 233 ? 14.271 -9.507 -53.554 1.00 92.81 233 LEU A O 1
ATOM 1841 N N . PHE A 1 234 ? 13.171 -10.377 -51.797 1.00 94.06 234 PHE A N 1
ATOM 1842 C CA . PHE A 1 234 ? 11.846 -10.079 -52.337 1.00 94.06 234 PHE A CA 1
ATOM 1843 C C . PHE A 1 234 ? 11.550 -8.576 -52.380 1.00 94.06 234 PHE A C 1
ATOM 1845 O O . PHE A 1 234 ? 10.882 -8.130 -53.315 1.00 94.06 234 PHE A O 1
ATOM 1852 N N . SER A 1 235 ? 12.081 -7.774 -51.447 1.00 93.31 235 SER A N 1
ATOM 1853 C CA . SER A 1 235 ? 11.897 -6.316 -51.490 1.00 93.31 235 SER A CA 1
ATOM 1854 C C . SER A 1 235 ? 12.627 -5.681 -52.680 1.00 93.31 235 SER A C 1
ATOM 1856 O O . SER A 1 235 ? 12.044 -4.864 -53.397 1.00 93.31 235 SER A O 1
ATOM 1858 N N . VAL A 1 236 ? 13.860 -6.116 -52.966 1.00 94.75 236 VAL A N 1
ATOM 1859 C CA . VAL A 1 236 ? 14.648 -5.621 -54.106 1.00 94.75 236 VAL A CA 1
ATOM 1860 C C . VAL A 1 236 ? 14.004 -6.022 -55.431 1.00 94.75 236 VAL A C 1
ATOM 1862 O O . VAL A 1 236 ? 13.873 -5.188 -56.331 1.00 94.75 236 VAL A O 1
ATOM 1865 N N . LEU A 1 237 ? 13.539 -7.269 -55.548 1.00 95.31 237 LEU A N 1
ATOM 1866 C CA . LEU A 1 237 ? 12.811 -7.725 -56.734 1.00 95.31 237 LEU A CA 1
ATOM 1867 C C . LEU A 1 237 ? 11.504 -6.942 -56.928 1.00 95.31 237 LEU A C 1
ATOM 1869 O O . LEU A 1 237 ? 11.206 -6.521 -58.046 1.00 95.31 237 LEU A O 1
ATOM 1873 N N . GLY A 1 238 ? 10.762 -6.677 -55.849 1.00 94.88 238 GLY A N 1
ATOM 1874 C CA . GLY A 1 238 ? 9.547 -5.863 -55.890 1.00 94.88 238 GLY A CA 1
ATOM 1875 C C . GLY A 1 238 ? 9.803 -4.440 -56.393 1.00 94.88 238 GLY A C 1
ATOM 1876 O O . GLY A 1 238 ? 9.101 -3.961 -57.286 1.00 94.88 238 GLY A O 1
ATOM 1877 N N . LEU A 1 239 ? 10.850 -3.779 -55.891 1.00 94.94 239 LEU A N 1
ATOM 1878 C CA . LEU A 1 239 ? 11.231 -2.432 -56.329 1.00 94.94 239 LEU A CA 1
ATOM 1879 C C . LEU A 1 239 ? 11.682 -2.393 -57.794 1.00 94.94 239 LEU A C 1
ATOM 1881 O O . LEU A 1 239 ? 11.318 -1.467 -58.521 1.00 94.94 239 LEU A O 1
ATOM 1885 N N . ALA A 1 240 ? 12.418 -3.407 -58.254 1.00 93.94 240 ALA A N 1
ATOM 1886 C CA . ALA A 1 240 ? 12.824 -3.511 -59.653 1.00 93.94 240 ALA A CA 1
ATOM 1887 C C . ALA A 1 240 ? 11.610 -3.643 -60.588 1.00 93.94 240 ALA A C 1
ATOM 1889 O O . ALA A 1 240 ? 11.528 -2.943 -61.600 1.00 93.94 240 ALA A O 1
ATOM 1890 N N . VAL A 1 241 ? 10.629 -4.477 -60.227 1.00 95.12 241 VAL A N 1
ATOM 1891 C CA . VAL A 1 241 ? 9.388 -4.625 -61.003 1.00 95.12 241 VAL A CA 1
ATOM 1892 C C . VAL A 1 241 ? 8.610 -3.309 -61.041 1.00 95.12 241 VAL A C 1
ATOM 1894 O O . VAL A 1 241 ? 8.186 -2.883 -62.116 1.00 95.12 241 VAL A O 1
ATOM 1897 N N . LEU A 1 242 ? 8.477 -2.618 -59.906 1.00 94.69 242 LEU A N 1
ATOM 1898 C CA . LEU A 1 242 ? 7.799 -1.320 -59.847 1.00 94.69 242 LEU A CA 1
ATOM 1899 C C . LEU A 1 242 ? 8.497 -0.253 -60.700 1.00 94.69 242 LEU A C 1
ATOM 1901 O O . LEU A 1 242 ? 7.819 0.515 -61.382 1.00 94.69 242 LEU A O 1
ATOM 1905 N N . ALA A 1 243 ? 9.831 -0.230 -60.729 1.00 93.62 243 ALA A N 1
ATOM 1906 C CA . ALA A 1 243 ? 10.590 0.690 -61.572 1.00 93.62 243 ALA A CA 1
ATOM 1907 C C . ALA A 1 243 ? 10.371 0.419 -63.071 1.00 93.62 243 ALA A C 1
ATOM 1909 O O . ALA A 1 243 ? 10.164 1.355 -63.846 1.00 93.62 243 ALA A O 1
ATOM 1910 N N . VAL A 1 244 ? 10.351 -0.854 -63.482 1.00 93.69 244 VAL A N 1
ATOM 1911 C CA . VAL A 1 244 ? 10.083 -1.245 -64.877 1.00 93.69 244 VAL A CA 1
ATOM 1912 C C . VAL A 1 244 ? 8.655 -0.884 -65.280 1.00 93.69 244 VAL A C 1
ATOM 1914 O O . VAL A 1 244 ? 8.450 -0.275 -66.331 1.00 93.69 244 VAL A O 1
ATOM 1917 N N . VAL A 1 245 ? 7.665 -1.187 -64.437 1.00 93.31 245 VAL A N 1
ATOM 1918 C CA . VAL A 1 245 ? 6.264 -0.809 -64.682 1.00 93.31 245 VAL A CA 1
ATOM 1919 C C . VAL A 1 245 ? 6.127 0.713 -64.756 1.00 93.31 245 VAL A C 1
ATOM 1921 O O . VAL A 1 245 ? 5.500 1.225 -65.683 1.00 93.31 245 VAL A O 1
ATOM 1924 N N . GLY A 1 246 ? 6.773 1.444 -63.846 1.00 92.44 246 GLY A N 1
ATOM 1925 C CA . GLY A 1 246 ? 6.822 2.904 -63.858 1.00 92.44 246 GLY A CA 1
ATOM 1926 C C . GLY A 1 246 ? 7.405 3.463 -65.157 1.00 92.44 246 GLY A C 1
ATOM 1927 O O . GLY A 1 246 ? 6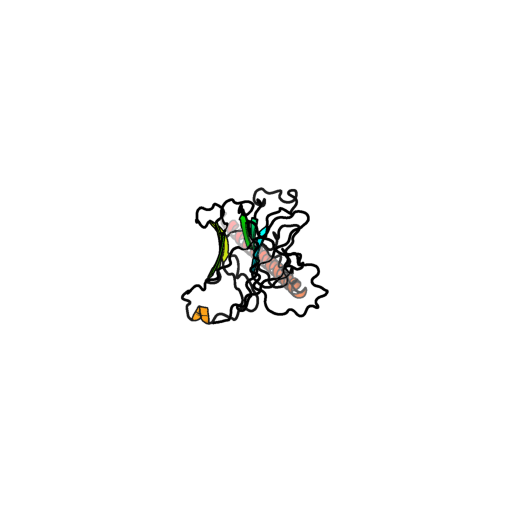.810 4.359 -65.755 1.00 92.44 246 GLY A O 1
ATOM 1928 N N . LEU A 1 247 ? 8.510 2.899 -65.652 1.00 91.62 247 LEU A N 1
ATOM 1929 C CA . LEU A 1 247 ? 9.121 3.297 -66.924 1.00 91.62 247 LEU A CA 1
ATOM 1930 C C . LEU A 1 247 ? 8.224 2.997 -68.130 1.00 91.62 247 LEU A C 1
ATOM 1932 O O . LEU A 1 247 ? 8.101 3.840 -69.020 1.00 91.62 247 LEU A O 1
ATOM 1936 N N . VAL A 1 248 ? 7.561 1.839 -68.158 1.00 90.75 248 VAL A N 1
ATOM 1937 C CA . VAL A 1 248 ? 6.634 1.469 -69.241 1.00 90.75 248 VAL A CA 1
ATOM 1938 C C . VAL A 1 248 ? 5.412 2.390 -69.257 1.00 90.75 248 VAL A C 1
ATOM 1940 O O . VAL A 1 248 ? 5.020 2.883 -70.320 1.00 90.75 248 VAL A O 1
ATOM 1943 N N . LEU A 1 249 ? 4.829 2.674 -68.090 1.00 89.50 249 LEU A N 1
ATOM 1944 C CA . LEU A 1 249 ? 3.702 3.600 -67.965 1.00 89.50 249 LEU A CA 1
ATOM 1945 C C . LEU A 1 249 ? 4.109 5.033 -68.325 1.00 89.50 249 LEU A C 1
ATOM 1947 O O . LEU A 1 249 ? 3.384 5.709 -69.056 1.00 89.50 249 LEU A O 1
ATOM 1951 N N . TYR A 1 250 ? 5.288 5.480 -67.888 1.00 90.12 250 TYR A N 1
ATOM 1952 C CA . TYR A 1 250 ? 5.832 6.788 -68.243 1.00 90.12 250 TYR A CA 1
ATOM 1953 C C . TYR A 1 250 ? 6.097 6.910 -69.750 1.00 90.12 250 TYR A C 1
ATOM 1955 O O . TYR A 1 250 ? 5.753 7.926 -70.359 1.00 90.12 250 TYR A O 1
ATOM 1963 N N . GLY A 1 251 ? 6.640 5.862 -70.377 1.00 86.69 251 GLY A N 1
ATOM 1964 C CA . GLY A 1 251 ? 6.837 5.785 -71.824 1.00 86.69 251 GLY A CA 1
ATOM 1965 C C . GLY A 1 251 ? 5.521 5.922 -72.590 1.00 86.69 251 GLY A C 1
ATOM 1966 O O . GLY A 1 251 ? 5.387 6.814 -73.432 1.00 86.69 251 GLY A O 1
ATOM 1967 N N . ARG A 1 252 ? 4.507 5.121 -72.230 1.00 83.69 252 ARG A N 1
ATOM 1968 C CA . ARG A 1 252 ? 3.168 5.195 -72.844 1.00 83.69 252 ARG A CA 1
ATOM 1969 C C . ARG A 1 252 ? 2.500 6.555 -72.644 1.00 83.69 252 ARG A C 1
ATOM 1971 O O . ARG A 1 252 ? 1.871 7.080 -73.563 1.00 83.69 252 ARG A O 1
ATOM 1978 N N . TRP A 1 253 ? 2.653 7.158 -71.467 1.00 80.12 253 TRP A N 1
ATOM 1979 C CA . TRP A 1 253 ? 2.127 8.495 -71.195 1.00 80.12 253 TRP A CA 1
ATOM 1980 C C . TRP A 1 253 ? 2.816 9.576 -72.043 1.00 80.12 253 TRP A C 1
ATOM 1982 O O . TRP A 1 253 ? 2.146 10.450 -72.601 1.00 80.12 253 TRP A O 1
ATOM 1992 N N . LYS A 1 254 ? 4.145 9.499 -72.197 1.00 81.25 254 LYS A N 1
ATOM 1993 C CA . LYS A 1 254 ? 4.935 10.442 -73.003 1.00 81.25 254 LYS A CA 1
ATOM 1994 C C . LYS A 1 254 ? 4.577 10.375 -74.490 1.00 81.25 254 LYS A C 1
ATOM 1996 O O . LYS A 1 254 ? 4.484 11.422 -75.131 1.00 81.25 254 LYS A O 1
ATOM 2001 N N . GLU A 1 255 ? 4.330 9.184 -75.034 1.00 76.06 255 GLU A N 1
ATOM 2002 C CA . GLU A 1 255 ? 3.859 9.017 -76.417 1.00 76.06 255 GLU A CA 1
ATOM 2003 C C . GLU A 1 255 ? 2.452 9.587 -76.628 1.00 76.06 255 GLU A C 1
ATOM 2005 O O . GLU A 1 255 ? 2.225 10.313 -77.598 1.00 76.06 255 GLU A O 1
ATOM 2010 N N . ASN A 1 256 ? 1.523 9.346 -75.697 1.00 70.50 256 ASN A N 1
ATOM 2011 C CA . ASN A 1 256 ? 0.169 9.903 -75.774 1.00 70.50 256 ASN A CA 1
ATOM 2012 C C . ASN A 1 256 ? 0.146 11.438 -75.694 1.00 70.50 256 ASN A C 1
ATOM 2014 O O . ASN A 1 256 ? -0.683 12.066 -76.350 1.00 70.50 256 ASN A O 1
ATOM 2018 N N . LYS A 1 257 ? 1.071 12.067 -74.954 1.00 65.56 257 LYS A N 1
ATOM 2019 C CA . LYS A 1 257 ? 1.200 13.535 -74.943 1.00 65.56 257 LYS A CA 1
ATOM 2020 C C . LYS A 1 257 ? 1.723 14.115 -76.260 1.00 65.56 257 LYS A C 1
ATOM 2022 O O . LYS A 1 257 ? 1.315 15.213 -76.625 1.00 65.56 257 LYS A O 1
ATOM 2027 N N . ARG A 1 258 ? 2.588 13.401 -76.991 1.00 61.19 258 ARG A N 1
ATOM 2028 C CA . ARG A 1 258 ? 3.116 13.871 -78.289 1.00 61.19 258 ARG A CA 1
ATOM 2029 C C . ARG A 1 258 ? 2.079 13.833 -79.416 1.00 61.19 258 ARG A C 1
ATOM 2031 O O . ARG A 1 258 ? 2.193 14.612 -80.351 1.00 61.19 258 ARG A O 1
ATOM 2038 N N . LYS A 1 259 ? 1.047 12.991 -79.307 1.00 58.16 259 LYS A N 1
ATOM 2039 C CA . LYS A 1 259 ? -0.034 12.865 -80.306 1.00 58.16 259 LYS A CA 1
ATOM 2040 C C . LYS A 1 259 ? -1.125 13.949 -80.215 1.00 58.16 259 LYS A C 1
ATOM 2042 O O . LYS A 1 259 ? -2.077 13.890 -80.977 1.00 58.16 259 LYS A O 1
ATOM 2047 N N . ARG A 1 260 ? -1.013 14.924 -79.300 1.00 58.94 260 ARG A N 1
ATOM 2048 C CA . ARG A 1 260 ? -1.965 16.050 -79.152 1.00 58.94 260 ARG A CA 1
ATOM 2049 C C . ARG A 1 260 ? -1.485 17.381 -79.762 1.00 58.94 260 ARG A C 1
ATOM 2051 O O . ARG A 1 260 ? -2.140 18.393 -79.547 1.00 58.94 260 ARG A O 1
ATOM 2058 N N . PHE A 1 261 ? -0.361 17.389 -80.482 1.00 55.03 261 PHE A N 1
ATOM 2059 C CA . PHE A 1 261 ? 0.226 18.596 -81.093 1.00 55.03 261 PHE A CA 1
ATOM 2060 C C . PHE A 1 261 ? 0.473 18.465 -82.608 1.00 55.03 261 PHE A C 1
ATOM 2062 O O . PHE A 1 261 ? 1.453 18.999 -83.121 1.00 55.03 261 PHE A O 1
ATOM 2069 N N . TYR A 1 262 ? -0.417 17.766 -83.312 1.00 52.06 262 TYR A N 1
ATOM 2070 C CA . TYR A 1 262 ? -0.624 17.906 -84.756 1.00 52.06 262 TYR A CA 1
ATOM 2071 C C . TYR A 1 262 ? -2.119 18.032 -85.022 1.00 52.06 262 TYR A C 1
ATOM 2073 O O . TYR A 1 262 ? -2.878 17.333 -84.310 1.00 52.06 262 TYR A O 1
#

Foldseek 3Di:
DQDADADALDQPDDDDDDDDDDAAFWQQQQADDDDPDDPPPLNDQPQFSHNWQGAGKGKGQAADQLEDCVVPPDPVPDADPRKIFMFHHQSPDGQDPSHRSVLGTPWIHHDPRPPQPAHKDWDWDDDPQKIWIWIDRNNPPDTDTTDIAHQKDDAPDTYTYGHGDDDPDDDDHDDPDDDDDDDDDDDDVVRVPDDHDPTIDGDDPPPDDDPPDPPPVVPVPPQPVVRVVVVVVVVVVVVVVVVVVVVVVVVVVVVVVVVVPD

Organism: NCBI:txid32473

Sequence (262 aa):
MPDLKYKYAHSCGSRRIKKVKNVQFVSLSAAAENFHLPLWFLAHCPVFGNMNQFVGLGLFVDTYPNADKTHDTRPSNMRTFPYVSVMLGNGTLTYDHDRDGRTTELGGCTAMTRNSIYDTFLLVRYSKNKLTLMVDVDGKQEWRDCAEVSGLRLPTGYYLGASSVTGDLSDNHDVISMKVYQLTVERTPEEEEEEVVTIPRVDDMLHGGLMLGFPVDVEEEGMSGLQLFFTLLFSVLGLAVLAVVGLVLYGRWKENKRKRFY

pLDDT: mean 71.38, std 21.23, range [25.3, 95.38]